Protein AF-A0A371R0Q1-F1 (afdb_monomer)

Radius of gyration: 24.26 Å; Cα contacts (8 Å, |Δi|>4): 283; chains: 1; bounding box: 57×36×65 Å

Foldseek 3Di:
DVVVVVLLVLLLVLLLCCLVVVVCNVVSVVVVVVVVVVVVVVVVVVVLVVQLVLLVVQVVFDWPDKFALVQLVVLVVVPPCVVVLVVVLVVLVCQVVVCVVVVVVLCVPQSVPQLVVQQVPVCVPPNSSVSSSVSSSVSSVVVVVCCVVRDDNDADADEFSIWTQGPQAIRGPSRGTQGFLHEFQDWDDDVVSQWIWTHHDSHIYIYHDPDRVSVCVRNVVRYDYDDD

Nearest PDB structures (foldseek):
  2o5a-assembly1_B  TM=5.270E-01  e=2.967E-01  Halalkalibacterium halodurans

Structure (mmCIF, N/CA/C/O backbone):
data_AF-A0A371R0Q1-F1
#
_entry.id   AF-A0A371R0Q1-F1
#
loop_
_atom_site.group_PDB
_atom_site.id
_atom_site.type_symbol
_atom_site.label_atom_id
_atom_site.label_alt_id
_atom_site.label_comp_id
_atom_site.label_asym_id
_atom_site.label_entity_id
_atom_site.label_seq_id
_atom_site.pdbx_PDB_ins_code
_atom_site.Cartn_x
_atom_site.Cartn_y
_atom_site.Cartn_z
_atom_site.occupancy
_atom_site.B_iso_or_equiv
_atom_site.auth_seq_id
_atom_site.auth_comp_id
_atom_site.auth_asym_id
_atom_site.auth_atom_id
_atom_site.pdbx_PDB_model_num
ATOM 1 N N . MET A 1 1 ? -2.185 -9.474 -11.833 1.00 57.25 1 MET A N 1
ATOM 2 C CA . MET A 1 1 ? -2.292 -9.107 -13.266 1.00 57.25 1 MET A CA 1
ATOM 3 C C . MET A 1 1 ? -2.182 -7.605 -13.523 1.00 57.25 1 MET A C 1
ATOM 5 O O . MET A 1 1 ? -1.231 -7.221 -14.184 1.00 57.25 1 MET A O 1
ATOM 9 N N . ARG A 1 2 ? -3.049 -6.734 -12.973 1.00 76.12 2 ARG A N 1
ATOM 10 C CA . ARG A 1 2 ? -3.012 -5.280 -13.277 1.00 76.12 2 ARG A CA 1
ATOM 11 C C . ARG A 1 2 ? -1.665 -4.594 -12.986 1.00 76.12 2 ARG A C 1
ATOM 13 O O . ARG A 1 2 ? -1.200 -3.826 -13.812 1.00 76.12 2 ARG A O 1
ATOM 20 N N . ARG A 1 3 ? -1.013 -4.908 -11.858 1.00 74.19 3 ARG A N 1
ATOM 21 C CA . ARG A 1 3 ? 0.285 -4.309 -11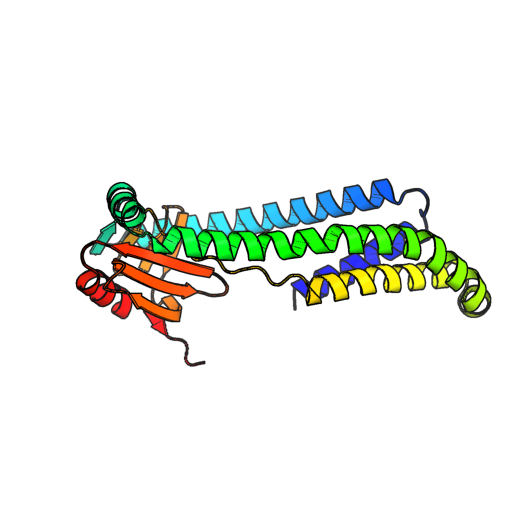.482 1.00 74.19 3 ARG A CA 1
ATOM 22 C C . ARG A 1 3 ? 1.411 -4.675 -12.455 1.00 74.19 3 ARG A C 1
ATOM 24 O O . ARG A 1 3 ? 2.106 -3.786 -12.913 1.00 74.19 3 ARG A O 1
ATOM 31 N N . VAL A 1 4 ? 1.538 -5.958 -12.801 1.00 82.19 4 VAL A N 1
ATOM 32 C CA . VAL A 1 4 ? 2.560 -6.445 -13.748 1.00 82.19 4 VAL A CA 1
ATOM 33 C C . VAL A 1 4 ? 2.356 -5.827 -15.129 1.00 82.19 4 VAL A C 1
ATOM 35 O O . VAL A 1 4 ? 3.317 -5.374 -15.733 1.00 82.19 4 VAL A O 1
ATOM 38 N N . LEU A 1 5 ? 1.105 -5.731 -15.592 1.00 87.50 5 LEU A N 1
ATOM 39 C CA . LEU A 1 5 ? 0.790 -5.097 -16.871 1.00 87.50 5 LEU A CA 1
ATOM 40 C C . LEU A 1 5 ? 1.185 -3.612 -16.887 1.00 87.50 5 LEU A C 1
ATOM 42 O O . LEU A 1 5 ? 1.823 -3.169 -17.833 1.00 87.50 5 LEU A O 1
ATOM 46 N N . ILE A 1 6 ? 0.863 -2.861 -15.827 1.00 84.00 6 ILE A N 1
ATOM 47 C CA . ILE A 1 6 ? 1.266 -1.450 -15.697 1.00 84.00 6 ILE A CA 1
ATOM 48 C C . ILE A 1 6 ? 2.793 -1.330 -15.701 1.00 84.00 6 ILE A C 1
ATOM 50 O O . ILE A 1 6 ? 3.328 -0.463 -16.386 1.00 84.00 6 ILE A O 1
ATOM 54 N N . THR A 1 7 ? 3.497 -2.210 -14.985 1.00 84.81 7 THR A N 1
ATOM 55 C CA . THR A 1 7 ? 4.964 -2.227 -14.963 1.00 84.81 7 THR A CA 1
ATOM 56 C C . THR A 1 7 ? 5.542 -2.501 -16.351 1.00 84.81 7 THR A C 1
ATOM 58 O O . THR A 1 7 ? 6.400 -1.747 -16.791 1.00 84.81 7 THR A O 1
ATOM 61 N N . LEU A 1 8 ? 5.041 -3.509 -17.071 1.00 90.38 8 LEU A N 1
ATOM 62 C CA . LEU A 1 8 ? 5.502 -3.837 -18.424 1.00 90.38 8 LEU A CA 1
ATOM 63 C C . LEU A 1 8 ? 5.238 -2.701 -19.416 1.00 90.38 8 LEU A C 1
ATOM 65 O O . LEU A 1 8 ? 6.147 -2.298 -20.134 1.00 90.38 8 LEU A O 1
ATOM 69 N N . LEU A 1 9 ? 4.027 -2.138 -19.419 1.00 90.88 9 LEU A N 1
ATOM 70 C CA . LEU A 1 9 ? 3.689 -1.002 -20.281 1.00 90.88 9 LEU A CA 1
ATOM 71 C C . LEU A 1 9 ? 4.552 0.223 -19.970 1.00 90.88 9 LEU A C 1
ATOM 73 O O . LEU A 1 9 ? 4.965 0.925 -20.887 1.00 90.88 9 LEU A O 1
ATOM 77 N N . SER A 1 10 ? 4.866 0.449 -18.693 1.00 86.25 10 SER A N 1
ATOM 78 C CA . SER A 1 10 ? 5.768 1.529 -18.288 1.00 86.25 10 SER A CA 1
ATOM 79 C C . SER A 1 10 ? 7.184 1.273 -18.798 1.00 86.25 10 SER A C 1
ATOM 81 O O . SER A 1 10 ? 7.751 2.149 -19.437 1.00 86.25 10 SER A O 1
ATOM 83 N N . ILE A 1 11 ? 7.734 0.069 -18.598 1.00 91.12 11 ILE A N 1
ATOM 84 C CA . ILE A 1 11 ? 9.064 -0.306 -19.107 1.00 91.12 11 ILE A CA 1
ATOM 85 C C . ILE A 1 11 ? 9.153 -0.035 -20.610 1.00 91.12 11 ILE A C 1
ATOM 87 O O . ILE A 1 11 ? 10.073 0.648 -21.052 1.00 91.12 11 ILE A O 1
ATOM 91 N N . LEU A 1 12 ? 8.181 -0.514 -21.388 1.00 93.69 12 LEU A N 1
ATOM 92 C CA . LEU A 1 12 ? 8.168 -0.331 -22.839 1.00 93.69 12 LEU A CA 1
ATOM 93 C C . LEU A 1 12 ? 8.014 1.145 -23.229 1.00 93.69 12 LEU A C 1
ATOM 95 O O . LEU A 1 12 ? 8.754 1.627 -24.083 1.00 93.69 12 LEU A O 1
ATOM 99 N N . GLY A 1 13 ? 7.104 1.873 -22.577 1.00 89.94 13 GLY A N 1
ATOM 100 C CA . GLY A 1 13 ? 6.862 3.290 -22.848 1.00 89.94 13 GLY A CA 1
ATOM 101 C C . GLY A 1 13 ? 8.092 4.156 -22.580 1.00 89.94 13 GLY A C 1
ATOM 102 O O . GLY A 1 13 ? 8.525 4.899 -23.457 1.00 89.94 13 GLY A O 1
ATOM 103 N N . PHE A 1 14 ? 8.709 4.020 -21.405 1.00 88.06 14 PHE A N 1
ATOM 104 C CA . PHE A 1 14 ? 9.902 4.795 -21.051 1.00 88.06 14 PHE A CA 1
ATOM 105 C C . PHE A 1 14 ? 11.125 4.399 -21.882 1.00 88.06 14 PHE A C 1
ATOM 107 O O . PHE A 1 14 ? 11.899 5.272 -22.272 1.00 88.06 14 PHE A O 1
ATOM 114 N N . SER A 1 15 ? 11.261 3.116 -22.233 1.00 91.75 15 SER A N 1
ATOM 115 C CA . SER A 1 15 ? 12.315 2.662 -23.150 1.00 91.75 15 SER A CA 1
ATOM 116 C C . SER A 1 15 ? 12.161 3.282 -24.536 1.00 91.75 15 SER A C 1
ATOM 118 O O . SER A 1 15 ? 13.147 3.735 -25.112 1.00 91.75 15 SER A O 1
ATOM 120 N N . ALA A 1 16 ? 10.934 3.358 -25.063 1.00 91.44 16 ALA A N 1
ATOM 121 C CA . ALA A 1 16 ? 10.671 3.971 -26.362 1.00 91.44 16 ALA A CA 1
ATOM 122 C C . ALA A 1 16 ? 11.032 5.461 -26.358 1.00 91.44 16 ALA A C 1
ATOM 124 O O . ALA A 1 16 ? 11.739 5.920 -27.251 1.00 91.44 16 ALA A O 1
ATOM 125 N N . VAL A 1 17 ? 10.624 6.206 -25.325 1.00 88.88 17 VAL A N 1
ATOM 126 C CA . VAL A 1 17 ? 10.929 7.641 -25.232 1.00 88.88 17 VAL A CA 1
ATOM 127 C C . VAL A 1 17 ? 12.438 7.888 -25.158 1.00 88.88 17 VAL A C 1
ATOM 129 O O . VAL A 1 17 ? 12.949 8.707 -25.917 1.00 88.88 17 VAL A O 1
ATOM 132 N N . LEU A 1 18 ? 13.170 7.151 -24.315 1.00 88.50 18 LEU A N 1
ATOM 133 C CA . LEU A 1 18 ? 14.625 7.322 -24.195 1.00 88.50 18 LEU A CA 1
ATOM 134 C C . LEU A 1 18 ? 15.403 6.851 -25.425 1.00 88.50 18 LEU A C 1
ATOM 136 O O . LEU A 1 18 ? 16.521 7.307 -25.644 1.00 88.50 18 LEU A O 1
ATOM 140 N N . THR A 1 19 ? 14.823 5.973 -26.245 1.00 91.56 19 THR A N 1
ATOM 141 C CA . THR A 1 19 ? 15.447 5.552 -27.506 1.00 91.56 19 THR A CA 1
ATOM 142 C C . THR A 1 19 ? 15.588 6.733 -28.466 1.00 91.56 19 THR A C 1
ATOM 144 O O . THR A 1 19 ? 16.673 6.967 -28.996 1.00 91.56 19 THR A O 1
ATOM 147 N N . PHE A 1 20 ? 14.515 7.513 -28.628 1.00 89.00 20 PHE A N 1
ATOM 148 C CA . PHE A 1 20 ? 14.486 8.666 -29.533 1.00 89.00 20 PHE A CA 1
ATOM 149 C C . PHE A 1 20 ? 15.002 9.960 -28.888 1.00 89.00 20 PHE A C 1
ATOM 151 O O . PHE A 1 20 ? 15.543 10.814 -29.586 1.00 89.00 20 PHE A O 1
ATOM 158 N N . PHE A 1 21 ? 14.865 10.103 -27.566 1.00 87.00 21 PHE A N 1
ATOM 159 C CA . PHE A 1 21 ? 15.236 11.312 -26.822 1.00 87.00 21 PHE A CA 1
ATOM 160 C C . PHE A 1 21 ? 16.127 10.989 -25.609 1.00 87.00 21 PHE A C 1
ATOM 162 O O . PHE A 1 21 ? 15.726 11.206 -24.464 1.00 87.00 21 PHE A O 1
ATOM 169 N N . PRO A 1 22 ? 17.357 10.486 -25.821 1.00 81.69 22 PRO A N 1
ATOM 170 C CA . PRO A 1 22 ? 18.240 10.090 -24.721 1.00 81.69 22 PRO A CA 1
ATOM 171 C C . PRO A 1 22 ? 18.699 11.279 -23.859 1.00 81.69 22 PRO A C 1
ATOM 173 O O . PRO A 1 22 ? 18.926 11.119 -22.661 1.00 81.69 22 PRO A O 1
ATOM 176 N N . ALA A 1 23 ? 18.797 12.482 -24.440 1.00 81.94 23 ALA A N 1
ATOM 177 C CA . ALA A 1 23 ? 19.170 13.706 -23.724 1.00 81.94 23 ALA A CA 1
ATOM 178 C C . ALA A 1 23 ? 18.082 14.192 -22.746 1.00 81.94 23 ALA A C 1
ATOM 180 O O . ALA A 1 23 ? 18.389 14.842 -21.750 1.00 81.94 23 ALA A O 1
ATOM 181 N N . GLU A 1 24 ? 16.821 13.816 -22.978 1.00 79.88 24 GLU A N 1
ATOM 182 C CA . GLU A 1 24 ? 15.667 14.229 -22.170 1.00 79.88 24 GLU A CA 1
ATOM 183 C C . GLU A 1 24 ? 15.432 13.322 -20.954 1.00 79.88 24 GLU A C 1
ATOM 185 O O . GLU A 1 24 ? 14.346 13.304 -20.373 1.00 79.88 24 GLU A O 1
ATOM 190 N N . PHE A 1 25 ? 16.447 12.561 -20.537 1.00 74.62 25 PHE A N 1
ATOM 191 C CA . PHE A 1 25 ? 16.348 11.602 -19.439 1.00 74.62 25 PHE A CA 1
ATOM 192 C C . PHE A 1 25 ? 15.702 12.186 -18.173 1.00 74.62 25 PHE A C 1
ATOM 194 O O . PHE A 1 25 ? 14.787 11.582 -17.610 1.00 74.62 25 PHE A O 1
ATOM 201 N N . PHE A 1 26 ? 16.128 13.379 -17.747 1.00 76.31 26 PHE A N 1
ATOM 202 C CA . PHE A 1 26 ? 15.568 14.039 -16.564 1.00 76.31 26 PHE A CA 1
ATOM 203 C C . PHE A 1 26 ? 14.096 14.425 -16.747 1.00 76.31 26 PHE A C 1
ATOM 205 O O . PHE A 1 26 ? 13.289 14.211 -15.841 1.00 76.31 26 PHE A O 1
ATOM 212 N N . THR A 1 27 ? 13.723 14.934 -17.920 1.00 80.19 27 THR A N 1
ATOM 213 C CA . THR A 1 27 ? 12.339 15.287 -18.263 1.00 80.19 27 THR A CA 1
ATOM 214 C C . THR A 1 27 ? 11.436 14.054 -18.213 1.00 80.19 27 THR A C 1
ATOM 216 O O . THR A 1 27 ? 10.371 14.063 -17.591 1.00 80.19 27 THR A O 1
ATOM 219 N N . VAL A 1 28 ? 11.897 12.950 -18.802 1.00 76.50 28 VAL A N 1
ATOM 220 C CA . VAL A 1 28 ? 11.197 11.661 -18.827 1.00 76.50 28 VAL A CA 1
ATOM 221 C C . VAL A 1 28 ? 11.042 11.082 -17.419 1.00 76.50 28 VAL A C 1
ATOM 223 O O . VAL A 1 28 ? 9.974 10.573 -17.071 1.00 76.50 28 VAL A O 1
ATOM 226 N N . LEU A 1 29 ? 12.071 11.215 -16.580 1.00 75.62 29 LEU A N 1
ATOM 227 C CA . LEU A 1 29 ? 12.034 10.807 -15.178 1.00 75.62 29 LEU A CA 1
ATOM 228 C C . LEU A 1 29 ? 10.999 11.612 -14.375 1.00 75.62 29 LEU A C 1
ATOM 230 O O . LEU A 1 29 ? 10.242 11.041 -13.591 1.00 75.62 29 LEU A O 1
ATOM 234 N N . ILE A 1 30 ? 10.916 12.928 -14.578 1.00 82.38 30 ILE A N 1
ATOM 235 C CA . ILE A 1 30 ? 9.908 13.766 -13.909 1.00 82.38 30 ILE A CA 1
ATOM 236 C C . ILE A 1 30 ? 8.498 13.367 -14.361 1.00 82.38 30 ILE A C 1
ATOM 238 O O . ILE A 1 30 ? 7.616 13.172 -13.520 1.00 82.38 30 ILE A O 1
ATOM 242 N N . LEU A 1 31 ? 8.286 13.176 -15.667 1.00 80.12 31 LEU A N 1
ATOM 243 C CA . LEU A 1 31 ? 7.004 12.717 -16.212 1.00 80.12 31 LEU A CA 1
ATOM 244 C C . LEU A 1 31 ? 6.592 11.351 -15.652 1.00 80.12 31 LEU A C 1
ATOM 246 O O . LEU A 1 31 ? 5.416 11.160 -15.340 1.00 80.12 31 LEU A O 1
ATOM 250 N N . TYR A 1 32 ? 7.546 10.433 -15.454 1.00 75.50 32 TYR A N 1
ATOM 251 C CA . TYR A 1 32 ? 7.312 9.165 -14.760 1.00 75.50 32 TYR A CA 1
ATOM 252 C C . TYR A 1 32 ? 6.701 9.403 -13.379 1.00 75.50 32 TYR A C 1
ATOM 254 O O . TYR A 1 32 ? 5.632 8.870 -13.071 1.00 75.50 32 TYR A O 1
ATOM 262 N N . PHE A 1 33 ? 7.336 10.234 -12.549 1.00 78.19 33 PHE A N 1
ATOM 263 C CA . PHE A 1 33 ? 6.830 10.506 -11.207 1.00 78.19 33 PHE A CA 1
ATOM 264 C C . PHE A 1 33 ? 5.443 11.142 -11.247 1.00 78.19 33 PHE A C 1
ATOM 266 O O . PHE A 1 33 ? 4.539 10.650 -10.573 1.00 78.19 33 PHE A O 1
ATOM 273 N N . VAL A 1 34 ? 5.240 12.171 -12.071 1.00 86.56 34 VAL A N 1
ATOM 274 C CA . VAL A 1 34 ? 3.937 12.842 -12.207 1.00 86.56 34 VAL A CA 1
ATOM 275 C C . VAL A 1 34 ? 2.846 11.850 -12.612 1.00 86.56 34 VAL A C 1
ATOM 277 O O . VAL A 1 34 ? 1.776 11.830 -12.003 1.00 86.56 34 VAL A O 1
ATOM 280 N N . PHE A 1 35 ? 3.122 10.980 -13.584 1.00 80.06 35 PHE A N 1
ATOM 281 C CA . PHE A 1 35 ? 2.176 9.971 -14.049 1.00 80.06 35 PHE A CA 1
ATOM 282 C C . PHE A 1 35 ? 1.819 8.962 -12.950 1.00 80.06 35 PHE A C 1
ATOM 284 O O . PHE A 1 35 ? 0.639 8.721 -12.681 1.00 80.06 35 PHE A O 1
ATOM 291 N N . PHE A 1 36 ? 2.819 8.402 -12.264 1.00 77.56 36 PHE A N 1
ATOM 292 C CA . PHE A 1 36 ? 2.594 7.416 -11.205 1.00 77.56 36 PHE A CA 1
ATOM 293 C C . PHE A 1 36 ? 1.916 8.013 -9.967 1.00 77.56 36 PHE A C 1
ATOM 295 O O . PHE A 1 36 ? 1.010 7.385 -9.405 1.00 77.56 36 PHE A O 1
ATOM 302 N N . PHE A 1 37 ? 2.294 9.224 -9.553 1.00 82.69 37 PHE A N 1
ATOM 303 C CA . PHE A 1 37 ? 1.620 9.934 -8.465 1.00 82.69 37 PHE A CA 1
ATOM 304 C C . PHE A 1 37 ? 0.183 10.293 -8.846 1.00 82.69 37 PHE A C 1
ATOM 306 O O . PHE A 1 37 ? -0.734 10.017 -8.070 1.00 82.69 37 PHE A O 1
ATOM 313 N N . GLY A 1 38 ? -0.036 10.815 -10.055 1.00 85.06 38 GLY A N 1
ATOM 314 C CA . GLY A 1 38 ? -1.366 11.137 -10.569 1.00 85.06 38 GLY A CA 1
ATOM 315 C C . GLY A 1 38 ? -2.289 9.918 -10.585 1.00 85.06 38 GLY A C 1
ATOM 316 O O . GLY A 1 38 ? -3.389 9.963 -10.029 1.00 85.06 38 GLY A O 1
ATOM 317 N N . LEU A 1 39 ? -1.821 8.789 -11.129 1.00 84.00 39 LEU A N 1
ATOM 318 C CA . LEU A 1 39 ? -2.564 7.527 -11.101 1.00 84.00 39 LEU A CA 1
ATOM 319 C C . LEU A 1 39 ? -2.873 7.069 -9.672 1.00 84.00 39 LEU A C 1
ATOM 321 O O . LEU A 1 39 ? -4.010 6.688 -9.383 1.00 84.00 39 LEU A O 1
ATOM 325 N N . SER A 1 40 ? -1.891 7.132 -8.772 1.00 75.94 40 SER A N 1
ATOM 326 C CA . SER A 1 40 ? -2.057 6.712 -7.377 1.00 75.94 40 SER A CA 1
ATOM 327 C C . SER A 1 40 ? -3.123 7.542 -6.657 1.00 75.94 40 SER A C 1
ATOM 329 O O . SER A 1 40 ? -3.987 6.980 -5.981 1.00 75.94 40 SER A O 1
ATOM 331 N N . ILE A 1 41 ? -3.125 8.863 -6.863 1.00 85.88 41 ILE A N 1
ATOM 332 C CA . ILE A 1 41 ? -4.125 9.780 -6.302 1.00 85.88 41 ILE A CA 1
ATOM 333 C C . ILE A 1 41 ? -5.518 9.461 -6.853 1.00 85.88 41 ILE A C 1
ATOM 335 O O . ILE A 1 41 ? -6.466 9.313 -6.082 1.00 85.88 41 ILE A O 1
ATOM 339 N N . ILE A 1 42 ? -5.657 9.295 -8.173 1.00 89.25 42 ILE A N 1
ATOM 340 C CA . ILE A 1 42 ? -6.952 8.998 -8.808 1.00 89.25 42 ILE A CA 1
ATOM 341 C C . ILE A 1 42 ? -7.521 7.668 -8.296 1.00 89.25 42 ILE A C 1
ATOM 343 O O . ILE A 1 42 ? -8.710 7.578 -7.968 1.00 89.25 42 ILE A O 1
ATOM 347 N N . MET A 1 43 ? -6.688 6.628 -8.204 1.00 83.94 43 MET A N 1
ATOM 348 C CA . MET A 1 43 ? -7.102 5.328 -7.673 1.00 83.94 43 MET A CA 1
ATOM 349 C C . MET A 1 43 ? -7.482 5.422 -6.189 1.00 83.94 43 MET A C 1
ATOM 351 O O . MET A 1 43 ? -8.512 4.871 -5.791 1.00 83.94 43 MET A O 1
ATOM 355 N N . GLY A 1 44 ? -6.711 6.172 -5.395 1.00 83.50 44 GLY A N 1
ATOM 356 C CA . GLY A 1 44 ? -6.989 6.428 -3.982 1.00 83.50 44 GLY A CA 1
ATOM 357 C C . GLY A 1 44 ? -8.323 7.143 -3.762 1.00 83.50 44 GLY A C 1
ATOM 358 O O . GLY A 1 44 ? -9.159 6.665 -2.994 1.00 83.50 44 GLY A O 1
ATOM 359 N N . LEU A 1 45 ? -8.581 8.224 -4.504 1.00 88.06 45 LEU A N 1
ATOM 360 C CA . LEU A 1 45 ? -9.830 8.992 -4.431 1.00 88.06 45 LEU A CA 1
ATOM 361 C C . LEU A 1 45 ? -11.054 8.142 -4.782 1.00 88.06 45 LEU A C 1
ATOM 363 O O . LEU A 1 45 ? -12.078 8.212 -4.100 1.00 88.06 45 LEU A O 1
ATOM 367 N N . ARG A 1 46 ? -10.960 7.308 -5.826 1.00 86.81 46 ARG A N 1
ATOM 368 C CA . ARG A 1 46 ? -12.047 6.387 -6.195 1.00 86.81 46 ARG A CA 1
ATOM 369 C C . ARG A 1 46 ? -12.329 5.375 -5.086 1.00 86.81 46 ARG A C 1
ATOM 371 O O . ARG A 1 46 ? -13.494 5.119 -4.792 1.00 86.81 46 ARG A O 1
ATOM 378 N N . SER A 1 47 ? -11.288 4.815 -4.469 1.00 84.44 47 SER A N 1
ATOM 379 C CA . SER A 1 47 ? -11.441 3.871 -3.356 1.00 84.44 47 SER A CA 1
ATOM 380 C C . SER A 1 47 ? -12.057 4.540 -2.126 1.00 84.44 47 SER A C 1
ATOM 382 O O . SER A 1 47 ? -12.966 3.980 -1.519 1.00 84.44 47 SER A O 1
ATOM 384 N N . TYR A 1 48 ? -11.612 5.755 -1.799 1.00 86.50 48 TYR A N 1
ATOM 385 C CA . TYR A 1 48 ? -12.151 6.549 -0.697 1.00 86.50 48 TYR A CA 1
ATOM 386 C C . TYR A 1 48 ? -13.645 6.832 -0.882 1.00 86.50 48 TYR A C 1
ATOM 388 O O . TYR A 1 48 ? -14.444 6.531 0.000 1.00 86.50 48 TYR A O 1
ATOM 396 N N . ARG A 1 49 ? -14.052 7.320 -2.063 1.00 88.38 49 ARG A N 1
ATOM 397 C CA . ARG A 1 49 ? -15.467 7.598 -2.365 1.00 88.38 49 ARG A CA 1
ATOM 398 C C . ARG A 1 49 ? -16.350 6.359 -2.208 1.00 88.38 49 ARG A C 1
ATOM 400 O O . ARG A 1 49 ? -17.419 6.453 -1.616 1.00 88.38 49 ARG A O 1
ATOM 407 N N . LYS A 1 50 ? -15.897 5.196 -2.690 1.00 88.81 50 LYS A N 1
ATOM 408 C CA . LYS A 1 50 ? -16.620 3.926 -2.499 1.00 88.81 50 LYS A CA 1
ATOM 409 C C . LYS A 1 50 ? -16.771 3.565 -1.018 1.00 88.81 50 LYS A C 1
ATOM 411 O O . LYS A 1 50 ? -17.848 3.137 -0.615 1.00 88.81 50 LYS A O 1
ATOM 416 N N . GLY A 1 51 ? -15.719 3.763 -0.221 1.00 88.38 51 GLY A N 1
ATOM 417 C CA . GLY A 1 51 ? -15.747 3.538 1.226 1.00 88.38 51 GLY A CA 1
ATOM 418 C C . GLY A 1 51 ? -16.763 4.424 1.948 1.00 88.38 51 GLY A C 1
ATOM 419 O O . GLY A 1 51 ? -17.502 3.924 2.793 1.00 88.38 51 GLY A O 1
ATOM 420 N N . VAL A 1 52 ? -16.851 5.703 1.566 1.00 90.25 52 VAL A N 1
ATOM 421 C CA . VAL A 1 52 ? -17.801 6.668 2.145 1.00 90.25 52 VAL A CA 1
ATOM 422 C C . VAL A 1 52 ? -19.245 6.302 1.807 1.00 90.25 52 VAL A C 1
ATOM 424 O O . VAL A 1 52 ? -20.089 6.295 2.698 1.00 90.25 52 VAL A O 1
ATOM 427 N N . VAL A 1 53 ? -19.536 5.951 0.550 1.00 91.69 53 VAL A N 1
ATOM 428 C CA . VAL A 1 53 ? -20.888 5.520 0.148 1.00 91.69 53 VAL A CA 1
ATOM 429 C C . VAL A 1 53 ? -21.308 4.273 0.930 1.00 91.69 53 VAL A C 1
ATOM 431 O O . VAL A 1 53 ? -22.392 4.244 1.507 1.00 91.69 53 VAL A O 1
ATOM 434 N N . ALA A 1 54 ? -20.422 3.279 1.047 1.00 90.94 54 ALA A N 1
ATOM 435 C CA . ALA A 1 54 ? -20.691 2.091 1.853 1.00 90.94 54 ALA A CA 1
ATOM 436 C C . ALA A 1 54 ? -20.914 2.434 3.338 1.00 90.94 54 ALA A C 1
ATOM 438 O O . ALA A 1 54 ? -21.808 1.876 3.969 1.00 90.94 54 ALA A O 1
ATOM 439 N N . ALA A 1 55 ? -20.138 3.370 3.895 1.00 91.38 55 ALA A N 1
ATOM 440 C CA . ALA A 1 55 ? -20.305 3.817 5.276 1.00 91.38 55 ALA A CA 1
ATOM 441 C C . ALA A 1 55 ? -21.676 4.469 5.503 1.00 91.38 55 ALA A C 1
ATOM 443 O O . ALA A 1 55 ? -22.325 4.193 6.512 1.00 91.38 55 ALA A O 1
ATOM 444 N N . GLN A 1 56 ? -22.135 5.298 4.562 1.00 91.69 56 GLN A N 1
ATOM 445 C CA . GLN A 1 56 ? -23.452 5.934 4.621 1.00 91.69 56 GLN A CA 1
ATOM 446 C C . GLN A 1 56 ? -24.588 4.913 4.546 1.00 91.69 56 GLN A C 1
ATOM 448 O O . GLN A 1 56 ? -25.553 5.030 5.294 1.00 91.69 56 GLN A O 1
ATOM 453 N N . GLU A 1 57 ? -24.474 3.906 3.678 1.00 91.12 57 GLU A N 1
ATOM 454 C CA . GLU A 1 57 ? -25.473 2.839 3.567 1.00 91.12 57 GLU A CA 1
ATOM 455 C C . GLU A 1 57 ? -25.583 2.019 4.857 1.00 91.12 57 GLU A C 1
ATOM 457 O O . GLU A 1 57 ? -26.690 1.790 5.339 1.00 91.12 57 GLU A O 1
ATOM 462 N N . ILE A 1 58 ? -24.449 1.632 5.450 1.00 92.00 58 ILE A N 1
ATOM 463 C CA . ILE A 1 58 ? -24.410 0.868 6.709 1.00 92.00 58 ILE A CA 1
ATOM 464 C C . ILE A 1 58 ? -24.954 1.706 7.874 1.00 92.00 58 ILE A C 1
ATOM 466 O O . ILE A 1 58 ? -25.696 1.192 8.709 1.00 92.00 58 ILE A O 1
ATOM 470 N N . SER A 1 59 ? -24.647 3.007 7.900 1.00 90.12 59 SER A N 1
ATOM 471 C CA . SER A 1 59 ? -25.065 3.914 8.980 1.00 90.12 59 SER A CA 1
ATOM 472 C C . SER A 1 59 ? -26.577 4.160 9.049 1.00 90.12 59 SER A C 1
ATOM 474 O O . SER A 1 59 ? -27.040 4.784 9.997 1.00 90.12 59 SER A O 1
ATOM 476 N N . ARG A 1 60 ? -27.361 3.690 8.066 1.00 90.12 60 ARG A N 1
ATOM 477 C CA . ARG A 1 60 ? -28.834 3.723 8.124 1.00 90.12 60 ARG A CA 1
ATOM 478 C C . ARG A 1 60 ? -29.418 2.666 9.069 1.00 90.12 60 ARG A C 1
ATOM 480 O O . ARG A 1 60 ? -30.588 2.766 9.423 1.00 90.12 60 ARG A O 1
ATOM 487 N N . GLY A 1 61 ? -28.639 1.646 9.432 1.00 86.94 61 GLY A N 1
ATOM 488 C CA . GLY A 1 61 ? -29.052 0.608 10.376 1.00 86.94 61 GLY A CA 1
ATOM 489 C C . GLY A 1 61 ? -29.010 1.070 11.836 1.00 86.94 61 GLY A C 1
ATOM 490 O O . GLY A 1 61 ? -28.565 2.173 12.150 1.00 86.94 61 GLY A O 1
ATOM 491 N N . ARG A 1 62 ? -29.437 0.196 12.755 1.00 87.69 62 ARG A N 1
ATOM 492 C CA . ARG A 1 62 ? -29.304 0.440 14.199 1.00 87.69 62 ARG A CA 1
ATOM 493 C C . ARG A 1 62 ? -27.859 0.186 14.659 1.00 87.69 62 ARG A C 1
ATOM 495 O O . ARG A 1 62 ? -27.300 -0.853 14.291 1.00 87.69 62 ARG A O 1
ATOM 502 N N . PRO A 1 63 ? -27.241 1.103 15.428 1.00 89.62 63 PRO A N 1
ATOM 503 C CA . PRO A 1 63 ? -25.910 0.883 15.981 1.00 89.62 63 PRO A CA 1
ATOM 504 C C . PRO A 1 63 ? -25.973 -0.133 17.129 1.00 89.62 63 PRO A C 1
ATOM 506 O O . PRO A 1 63 ? -26.827 -0.037 18.006 1.00 89.62 63 PRO A O 1
ATOM 509 N N . LEU A 1 64 ? -25.057 -1.100 17.107 1.00 91.69 64 LEU A N 1
ATOM 510 C CA . LEU A 1 64 ? -24.852 -2.113 18.142 1.00 91.69 64 LEU A CA 1
ATOM 511 C C . LEU A 1 64 ? -23.810 -1.652 19.167 1.00 91.69 64 LEU A C 1
ATOM 513 O O . LEU A 1 64 ? -24.036 -1.770 20.364 1.00 91.69 64 LEU A O 1
ATOM 517 N N . ILE A 1 65 ? -22.684 -1.109 18.692 1.00 93.25 65 ILE A N 1
ATOM 518 C CA . ILE A 1 65 ? -21.602 -0.550 19.515 1.00 93.25 65 ILE A CA 1
ATOM 519 C C . ILE A 1 65 ? -21.055 0.708 18.843 1.00 93.25 65 ILE A C 1
ATOM 521 O O . ILE A 1 65 ? -20.891 0.755 17.621 1.00 93.25 65 ILE A O 1
ATOM 525 N N . GLU A 1 66 ? -20.708 1.701 19.656 1.00 93.31 66 GLU A N 1
ATOM 526 C CA . GLU A 1 66 ? -19.955 2.883 19.249 1.00 93.31 66 GLU A CA 1
ATOM 527 C C . GLU A 1 66 ? -18.688 2.994 20.104 1.00 93.31 66 GLU A C 1
ATOM 529 O O . GLU A 1 66 ? -18.746 2.936 21.331 1.00 93.31 66 GLU A O 1
ATOM 534 N N . ILE A 1 67 ? -17.538 3.102 19.438 1.00 93.19 67 ILE A N 1
ATOM 535 C CA . ILE A 1 67 ? -16.225 3.280 20.055 1.00 93.19 67 ILE A CA 1
ATOM 536 C C . ILE A 1 67 ? -15.665 4.615 19.583 1.00 93.19 67 ILE A C 1
ATOM 538 O O . ILE A 1 67 ? -15.398 4.807 18.391 1.00 93.19 67 ILE A O 1
ATOM 542 N N . ASP A 1 68 ? -15.455 5.506 20.545 1.00 92.81 68 ASP A N 1
ATOM 543 C CA . ASP A 1 68 ? -14.906 6.834 20.317 1.00 92.81 68 ASP A CA 1
ATOM 544 C C . ASP A 1 68 ? -13.382 6.862 20.423 1.00 92.81 68 ASP A C 1
ATOM 546 O O . ASP A 1 68 ? -12.761 6.185 21.249 1.00 92.81 68 ASP A O 1
ATOM 550 N N . GLU A 1 69 ? -12.780 7.791 19.685 1.00 91.88 69 GLU A N 1
ATOM 551 C CA . GLU A 1 69 ? -11.336 8.030 19.702 1.00 91.88 69 GLU A CA 1
ATOM 552 C C . GLU A 1 69 ? -10.780 8.307 21.105 1.00 91.88 69 GLU A C 1
ATOM 554 O O . GLU A 1 69 ? -9.669 7.886 21.429 1.00 91.88 69 GLU A O 1
ATOM 559 N N . LYS A 1 70 ? -11.550 8.974 21.974 1.00 92.38 70 LYS A N 1
ATOM 560 C CA . LYS A 1 70 ? -11.124 9.260 23.353 1.00 92.38 70 LYS A CA 1
ATOM 561 C C . LYS A 1 70 ? -10.939 7.989 24.179 1.00 92.38 70 LYS A C 1
ATOM 563 O O . LYS A 1 70 ? -10.041 7.941 25.017 1.00 92.38 70 LYS A O 1
ATOM 568 N N . GLU A 1 71 ? -11.793 6.987 23.982 1.00 91.56 71 GLU A N 1
ATOM 569 C CA . GLU A 1 71 ? -11.688 5.710 24.688 1.00 91.56 71 GLU A CA 1
ATOM 570 C C . GLU A 1 71 ? -10.493 4.911 24.170 1.00 91.56 71 GLU A C 1
ATOM 572 O O . GLU A 1 71 ? -9.678 4.439 24.965 1.00 91.56 71 GLU A O 1
ATOM 577 N N . VAL A 1 72 ? -10.338 4.854 22.845 1.00 92.69 72 VAL A N 1
ATOM 578 C CA . VAL A 1 72 ? -9.202 4.196 22.192 1.00 92.69 72 VAL A CA 1
ATOM 579 C C . VAL A 1 72 ? -7.884 4.805 22.663 1.00 92.69 72 VAL A C 1
ATOM 581 O O . VAL A 1 72 ? -7.015 4.075 23.129 1.00 92.69 72 VAL A O 1
ATOM 584 N N . ASN A 1 73 ? -7.741 6.133 22.637 1.00 92.25 73 ASN A N 1
ATOM 585 C CA . ASN A 1 73 ? -6.496 6.805 23.020 1.00 92.25 73 ASN A CA 1
ATOM 586 C C . ASN A 1 73 ? -6.075 6.502 24.469 1.00 92.25 73 ASN A C 1
ATOM 588 O O . ASN A 1 73 ? -4.899 6.248 24.715 1.00 92.25 73 ASN A O 1
ATOM 592 N N . LYS A 1 74 ? -7.025 6.411 25.410 1.00 93.00 74 LYS A N 1
ATOM 593 C CA . LYS A 1 74 ? -6.734 6.014 26.802 1.00 93.00 74 LYS A CA 1
ATOM 594 C C . LYS A 1 74 ? -6.191 4.588 26.923 1.00 93.00 74 LYS A C 1
ATOM 596 O O . LYS A 1 74 ? -5.453 4.294 27.863 1.00 93.00 74 LYS A O 1
ATOM 601 N N . LEU A 1 75 ? -6.602 3.685 26.033 1.00 91.56 75 LEU A N 1
ATOM 602 C CA . LEU A 1 75 ? -6.088 2.314 25.985 1.00 91.56 75 LEU A CA 1
ATOM 603 C C . LEU A 1 75 ? -4.713 2.269 25.310 1.00 91.56 75 LEU A C 1
ATOM 605 O O . LEU A 1 75 ? -3.819 1.596 25.815 1.00 91.56 75 LEU A O 1
ATOM 609 N N . LEU A 1 76 ? -4.516 3.048 24.243 1.00 91.62 76 LEU A N 1
ATOM 610 C CA . LEU A 1 76 ? -3.226 3.168 23.555 1.00 91.62 76 LEU A CA 1
ATOM 611 C C . LEU A 1 76 ? -2.120 3.697 24.470 1.00 91.62 76 LEU A C 1
ATOM 613 O O . LEU A 1 76 ? -1.016 3.167 24.452 1.00 91.62 76 LEU A O 1
ATOM 617 N N . GLU A 1 77 ? -2.412 4.704 25.296 1.00 89.50 77 GLU A N 1
ATOM 618 C CA . GLU A 1 77 ? -1.450 5.265 26.258 1.00 89.50 77 GLU A CA 1
ATOM 619 C C . GLU A 1 77 ? -0.945 4.227 27.272 1.00 89.50 77 GLU A C 1
ATOM 621 O O . GLU A 1 77 ? 0.170 4.335 27.782 1.00 89.50 77 GLU A O 1
ATOM 626 N N . LYS A 1 78 ? -1.753 3.200 27.557 1.00 90.19 78 LYS A N 1
ATOM 627 C CA . LYS A 1 78 ? -1.399 2.107 28.472 1.00 90.19 78 LYS A CA 1
ATOM 628 C C . LYS A 1 78 ? -0.646 0.972 27.773 1.00 90.19 78 LYS A C 1
ATOM 630 O O . LYS A 1 78 ? -0.006 0.169 28.453 1.00 90.19 78 LYS A O 1
ATOM 635 N N . ASP A 1 79 ? -0.688 0.906 26.444 1.00 89.56 79 ASP A N 1
ATOM 636 C CA . ASP A 1 79 ? -0.046 -0.137 25.649 1.00 89.56 79 ASP A CA 1
ATOM 637 C C . ASP A 1 79 ? 1.440 0.184 25.407 1.00 89.56 79 ASP A C 1
ATOM 639 O O . ASP A 1 79 ? 1.842 0.773 24.402 1.00 89.56 79 ASP A O 1
ATOM 643 N N . LYS A 1 80 ? 2.288 -0.232 26.352 1.00 86.00 80 LYS A N 1
ATOM 644 C CA . LYS A 1 80 ? 3.747 -0.041 26.269 1.00 86.00 80 LYS A CA 1
ATOM 645 C C . LYS A 1 80 ? 4.392 -0.825 25.118 1.00 86.00 80 LYS A C 1
ATOM 647 O O . LYS A 1 80 ? 5.447 -0.425 24.623 1.00 86.00 80 LYS A O 1
ATOM 652 N N . GLU A 1 81 ? 3.783 -1.927 24.680 1.00 88.25 81 GLU A N 1
ATOM 653 C CA . GLU A 1 81 ? 4.312 -2.753 23.588 1.00 88.25 81 GLU A CA 1
ATOM 654 C C . GLU A 1 81 ? 4.070 -2.132 22.214 1.00 88.25 81 GLU A C 1
ATOM 656 O O . GLU A 1 81 ? 4.874 -2.332 21.298 1.00 88.25 81 GLU A O 1
ATOM 661 N N . LEU A 1 82 ? 3.023 -1.317 22.080 1.00 86.56 82 LEU A N 1
ATOM 662 C CA . LEU A 1 82 ? 2.697 -0.625 20.839 1.00 86.56 82 LEU A CA 1
ATOM 663 C C . LEU A 1 82 ? 3.868 0.217 20.314 1.00 86.56 82 LEU A C 1
ATOM 665 O O . LEU A 1 82 ? 4.146 0.228 19.116 1.00 86.56 82 LEU A O 1
ATOM 669 N N . ILE A 1 83 ? 4.608 0.879 21.207 1.00 84.94 83 ILE A N 1
ATOM 670 C CA . ILE A 1 83 ? 5.795 1.665 20.838 1.00 84.94 83 ILE A CA 1
ATOM 671 C C . ILE A 1 83 ? 6.878 0.761 20.234 1.00 84.94 83 ILE A C 1
ATOM 673 O O . ILE A 1 83 ? 7.528 1.130 19.253 1.00 84.94 83 ILE A O 1
ATOM 677 N N . ASN A 1 84 ? 7.079 -0.433 20.794 1.00 87.94 84 ASN A N 1
ATOM 678 C CA . ASN A 1 84 ? 8.070 -1.384 20.295 1.00 87.94 84 ASN A CA 1
ATOM 679 C C . ASN A 1 84 ? 7.662 -1.963 18.936 1.00 87.94 84 ASN A C 1
ATOM 681 O O . ASN A 1 84 ? 8.513 -2.114 18.057 1.00 87.94 84 ASN A O 1
ATOM 685 N N . GLU A 1 85 ? 6.371 -2.223 18.729 1.00 87.31 85 GLU A N 1
ATOM 686 C CA . GLU A 1 85 ? 5.834 -2.587 17.417 1.00 87.31 85 GLU A CA 1
ATOM 687 C C . GLU A 1 85 ? 6.063 -1.474 16.395 1.00 87.31 85 GLU A C 1
ATOM 689 O O . GLU A 1 85 ? 6.630 -1.732 15.333 1.00 87.31 85 GLU A O 1
ATOM 694 N N . TYR A 1 86 ? 5.728 -0.224 16.731 1.00 84.50 86 TYR A N 1
ATOM 695 C CA . TYR A 1 86 ? 5.968 0.915 15.848 1.00 84.50 86 TYR A CA 1
ATOM 696 C C . TYR A 1 86 ? 7.440 1.092 15.495 1.00 84.50 86 TYR A C 1
ATOM 698 O O . TYR A 1 86 ? 7.748 1.361 14.339 1.00 84.50 86 TYR A O 1
ATOM 706 N N . LYS A 1 87 ? 8.366 0.882 16.438 1.00 86.06 87 LYS A N 1
ATOM 707 C CA . LYS A 1 87 ? 9.809 0.911 16.150 1.00 86.06 87 LYS A CA 1
ATOM 708 C C . LYS A 1 87 ? 10.220 -0.178 15.158 1.00 86.06 87 LYS A C 1
ATOM 710 O O . LYS A 1 87 ? 11.004 0.094 14.247 1.00 86.06 87 LYS A O 1
ATOM 715 N N . ARG A 1 88 ? 9.689 -1.398 15.301 1.00 85.69 88 ARG A N 1
ATOM 716 C CA . ARG A 1 88 ? 9.935 -2.497 14.349 1.00 85.69 88 ARG A CA 1
ATOM 717 C C . ARG A 1 88 ? 9.379 -2.161 12.966 1.00 85.69 88 ARG A C 1
ATOM 719 O O . ARG A 1 88 ? 10.093 -2.330 11.980 1.00 85.69 88 ARG A O 1
ATOM 726 N N . PHE A 1 89 ? 8.159 -1.625 12.899 1.00 83.38 89 PHE A N 1
ATOM 727 C CA . PHE A 1 89 ? 7.557 -1.175 11.644 1.00 83.38 89 PHE A CA 1
ATOM 728 C C . PHE A 1 89 ? 8.341 -0.034 11.010 1.00 83.38 89 PHE A C 1
ATOM 730 O O . PHE A 1 89 ? 8.641 -0.110 9.827 1.00 83.38 89 PHE A O 1
ATOM 737 N N . ALA A 1 90 ? 8.736 0.981 11.779 1.00 82.94 90 ALA A N 1
ATOM 738 C CA . ALA A 1 90 ? 9.545 2.087 11.286 1.00 82.94 90 ALA A CA 1
ATOM 739 C C . ALA A 1 90 ? 10.851 1.568 10.674 1.00 82.94 90 ALA A C 1
ATOM 741 O O . ALA A 1 90 ? 11.150 1.882 9.525 1.00 82.94 90 ALA A O 1
ATOM 742 N N . ARG A 1 91 ? 11.580 0.689 11.378 1.00 83.12 91 ARG A N 1
ATOM 743 C CA . ARG A 1 91 ? 12.809 0.071 10.854 1.00 83.12 91 ARG A CA 1
ATOM 744 C C . ARG A 1 91 ? 12.558 -0.698 9.549 1.00 83.12 91 ARG A C 1
ATOM 746 O O . ARG A 1 91 ? 13.337 -0.551 8.612 1.00 83.12 91 ARG A O 1
ATOM 753 N N . ALA A 1 92 ? 11.471 -1.465 9.464 1.00 81.69 92 ALA A N 1
ATOM 754 C CA . ALA A 1 92 ? 11.093 -2.172 8.238 1.00 81.69 92 ALA A CA 1
ATOM 755 C C . ALA A 1 92 ? 10.706 -1.212 7.094 1.00 81.69 92 ALA A C 1
ATOM 757 O O . ALA A 1 92 ? 11.059 -1.457 5.945 1.00 81.69 92 ALA A O 1
ATOM 758 N N . SER A 1 93 ? 10.042 -0.094 7.398 1.00 79.94 93 SER A N 1
ATOM 759 C CA . SER A 1 93 ? 9.671 0.945 6.427 1.00 79.94 93 SER A CA 1
ATOM 760 C C . SER A 1 93 ? 10.869 1.742 5.905 1.00 79.94 93 SER A C 1
ATOM 762 O O . SER A 1 93 ? 10.818 2.238 4.784 1.00 79.94 93 SER A O 1
ATOM 764 N N . PHE A 1 94 ? 11.956 1.846 6.677 1.00 79.50 94 PHE A N 1
ATOM 765 C CA . PHE A 1 94 ? 13.209 2.466 6.226 1.00 79.50 94 PHE A CA 1
ATOM 766 C C . PHE A 1 94 ? 14.081 1.528 5.383 1.00 79.50 94 PHE A C 1
ATOM 768 O O . PHE A 1 94 ? 14.954 1.997 4.656 1.00 79.50 94 PHE A O 1
ATOM 775 N N . MET A 1 95 ? 13.843 0.216 5.427 1.00 76.31 95 MET A N 1
ATOM 776 C CA . MET A 1 95 ? 14.628 -0.773 4.680 1.00 76.31 95 MET A CA 1
ATOM 777 C C . MET A 1 95 ? 14.601 -0.537 3.156 1.00 76.31 95 MET A C 1
ATOM 779 O O . MET A 1 95 ? 15.667 -0.552 2.544 1.00 76.31 95 MET A O 1
ATOM 783 N N . PRO A 1 96 ? 13.448 -0.213 2.530 1.00 75.88 96 PRO A N 1
ATOM 784 C CA . PRO A 1 96 ? 13.409 0.209 1.132 1.00 75.88 96 PRO A CA 1
ATOM 785 C C . PRO A 1 96 ? 14.209 1.485 0.843 1.00 75.88 96 PRO A C 1
ATOM 787 O O . PRO A 1 96 ? 14.762 1.612 -0.244 1.00 75.88 96 PRO A O 1
ATOM 790 N N . LEU A 1 97 ? 14.336 2.419 1.792 1.00 78.75 97 LEU A N 1
ATOM 791 C CA . LEU A 1 97 ? 15.125 3.640 1.589 1.00 78.75 97 LEU A CA 1
ATOM 792 C C . LEU A 1 97 ? 16.619 3.322 1.413 1.00 78.75 97 LEU A C 1
ATOM 794 O O . LEU A 1 97 ? 17.295 3.972 0.622 1.00 78.75 97 LEU A O 1
ATOM 798 N N . LEU A 1 98 ? 17.112 2.267 2.072 1.00 79.31 98 LEU A N 1
ATOM 799 C CA . LEU A 1 98 ? 18.483 1.773 1.898 1.00 79.31 98 LEU A CA 1
ATOM 800 C C . LEU A 1 98 ? 18.740 1.194 0.502 1.00 79.31 98 LEU A C 1
ATOM 802 O O . LEU A 1 98 ? 19.893 1.013 0.122 1.00 79.31 98 LEU A O 1
ATOM 806 N N . THR A 1 99 ? 17.692 0.922 -0.279 1.00 80.38 99 THR A N 1
ATOM 807 C CA . THR A 1 99 ? 17.862 0.514 -1.676 1.00 80.38 99 THR A CA 1
ATOM 808 C C . THR A 1 99 ? 18.134 1.706 -2.589 1.00 80.38 99 THR A C 1
ATOM 810 O O . THR A 1 99 ? 18.780 1.522 -3.614 1.00 80.38 99 THR A O 1
ATOM 813 N N . LEU A 1 100 ? 17.746 2.936 -2.220 1.00 83.25 100 LEU A N 1
ATOM 814 C CA . LEU A 1 100 ? 17.935 4.117 -3.074 1.00 83.25 100 LEU A CA 1
ATOM 815 C C . LEU A 1 100 ? 19.396 4.344 -3.501 1.00 83.25 100 LEU A C 1
ATOM 817 O O . LEU A 1 100 ? 19.606 4.557 -4.692 1.00 83.25 100 LEU A O 1
ATOM 821 N N . PRO A 1 101 ? 20.416 4.238 -2.623 1.00 87.38 101 PRO A N 1
ATOM 822 C CA . PRO A 1 101 ? 21.814 4.319 -3.049 1.00 87.38 101 PRO A CA 1
ATOM 823 C C . PRO A 1 101 ? 22.193 3.268 -4.098 1.00 87.38 101 PRO A C 1
ATOM 825 O O . PRO A 1 101 ? 22.922 3.580 -5.034 1.00 87.38 101 PRO A O 1
ATOM 828 N N . ILE A 1 102 ? 21.661 2.044 -3.986 1.00 85.88 102 ILE A N 1
ATOM 829 C CA . ILE A 1 102 ? 21.873 0.975 -4.974 1.00 85.88 102 ILE A CA 1
ATOM 830 C C . ILE A 1 102 ? 21.225 1.362 -6.306 1.00 85.88 102 ILE A C 1
ATOM 832 O O . ILE A 1 102 ? 21.856 1.229 -7.349 1.00 85.88 102 ILE A O 1
ATOM 836 N N . PHE A 1 103 ? 19.996 1.890 -6.278 1.00 86.06 103 PHE A N 1
ATOM 837 C CA . PHE A 1 103 ? 19.320 2.381 -7.481 1.00 86.06 103 PHE A CA 1
ATOM 838 C C . PHE A 1 103 ? 20.101 3.519 -8.150 1.00 86.06 103 PHE A C 1
ATOM 840 O O . PHE A 1 103 ? 20.258 3.501 -9.366 1.00 86.06 103 PHE A O 1
ATOM 847 N N . ILE A 1 104 ? 20.621 4.471 -7.370 1.00 87.25 104 ILE A N 1
ATOM 848 C CA . ILE A 1 104 ? 21.422 5.592 -7.878 1.00 87.25 104 ILE A CA 1
ATOM 849 C C . ILE A 1 104 ? 22.726 5.079 -8.495 1.00 87.25 104 ILE A C 1
ATOM 851 O O . ILE A 1 104 ? 23.029 5.431 -9.628 1.00 87.25 104 ILE A O 1
ATOM 855 N N . LEU A 1 105 ? 23.468 4.210 -7.801 1.00 90.12 105 LEU A N 1
ATOM 856 C CA . LEU A 1 105 ? 24.711 3.629 -8.322 1.00 90.12 105 LEU A CA 1
ATOM 857 C C . LEU A 1 105 ? 24.478 2.842 -9.615 1.00 90.12 105 LEU A C 1
ATOM 859 O O . LEU A 1 105 ? 25.190 3.045 -10.597 1.00 90.12 105 LEU A O 1
ATOM 863 N N . LEU A 1 106 ? 23.457 1.980 -9.635 1.00 90.00 106 LEU A N 1
ATOM 864 C CA . LEU A 1 106 ? 23.083 1.234 -10.833 1.00 90.00 106 LEU A CA 1
ATOM 865 C C . LEU A 1 106 ? 22.649 2.166 -11.959 1.00 90.00 106 LEU A C 1
ATOM 867 O O . LEU A 1 106 ? 23.005 1.911 -13.100 1.00 90.00 106 LEU A O 1
ATOM 871 N N . ALA A 1 107 ? 21.919 3.245 -11.672 1.00 87.19 107 ALA A N 1
ATOM 872 C CA . ALA A 1 107 ? 21.497 4.184 -12.703 1.00 87.19 107 ALA A CA 1
ATOM 873 C C . ALA A 1 107 ? 22.698 4.925 -13.306 1.00 87.19 107 ALA A C 1
ATOM 875 O O . ALA A 1 107 ? 22.842 4.962 -14.527 1.00 87.19 107 ALA A O 1
ATOM 876 N N . THR A 1 108 ? 23.596 5.430 -12.458 1.00 87.12 108 THR A N 1
ATOM 877 C CA . THR A 1 108 ? 24.831 6.110 -12.869 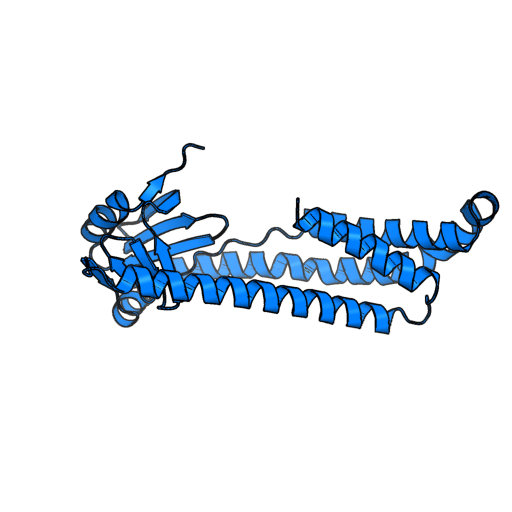1.00 87.12 108 THR A CA 1
ATOM 878 C C . THR A 1 108 ? 25.732 5.211 -13.711 1.00 87.12 108 THR A C 1
ATOM 880 O O . THR A 1 108 ? 26.435 5.709 -14.581 1.00 87.12 108 THR A O 1
ATOM 883 N N . PHE A 1 109 ? 25.708 3.894 -13.490 1.00 91.88 109 PHE A N 1
ATOM 884 C CA . PHE A 1 109 ? 26.499 2.957 -14.281 1.00 91.88 109 PHE A CA 1
ATOM 885 C C . PHE A 1 109 ? 25.764 2.464 -15.533 1.00 91.88 109 PHE A C 1
ATOM 887 O O . PHE A 1 109 ? 26.296 2.563 -16.633 1.00 91.88 109 PHE A O 1
ATOM 894 N N . LEU A 1 110 ? 24.541 1.946 -15.403 1.00 91.12 110 LEU A N 1
ATOM 895 C CA . LEU A 1 110 ? 23.830 1.243 -16.476 1.00 91.12 110 LEU A CA 1
ATOM 896 C C . LEU A 1 110 ? 23.342 2.170 -17.593 1.00 91.12 110 LEU A C 1
ATOM 898 O O . LEU A 1 110 ? 23.452 1.799 -18.758 1.00 91.12 110 LEU A O 1
ATOM 902 N N . PHE A 1 111 ? 22.822 3.360 -17.273 1.00 87.25 111 PHE A N 1
ATOM 903 C CA . PHE A 1 111 ? 22.295 4.274 -18.296 1.00 87.25 111 PHE A CA 1
ATOM 904 C C . PHE A 1 111 ? 23.356 4.791 -19.282 1.00 87.25 111 PHE A C 1
ATOM 906 O O . PHE A 1 111 ? 23.052 4.820 -20.473 1.00 87.25 111 PHE A O 1
ATOM 913 N N . PRO A 1 112 ? 24.576 5.175 -18.859 1.00 88.88 112 PRO A N 1
ATOM 914 C CA . PRO A 1 112 ? 25.607 5.597 -19.805 1.00 88.88 112 PRO A CA 1
ATOM 915 C C . PRO A 1 112 ? 26.378 4.439 -20.455 1.00 88.88 112 PRO A C 1
ATOM 917 O O . PRO A 1 112 ? 27.020 4.665 -21.474 1.00 88.88 112 PRO A O 1
ATOM 920 N N . THR A 1 113 ? 26.351 3.219 -19.902 1.00 91.94 113 THR A N 1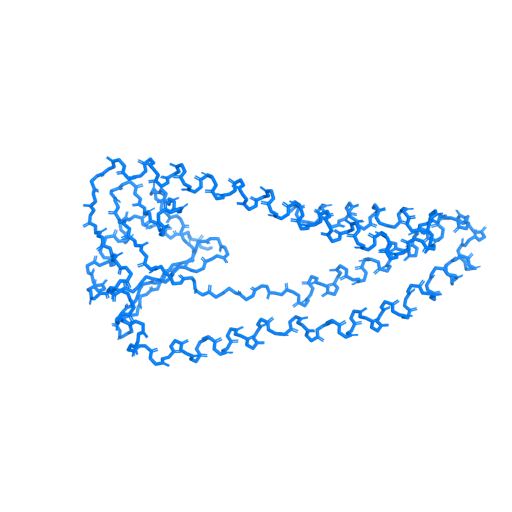
ATOM 921 C CA . THR A 1 113 ? 27.178 2.102 -20.410 1.00 91.94 113 THR A CA 1
ATOM 922 C C . THR A 1 113 ? 26.409 1.106 -21.269 1.00 91.94 113 THR A C 1
ATOM 924 O O . THR A 1 113 ? 26.896 0.707 -22.326 1.00 91.94 113 THR A O 1
ATOM 927 N N . LEU A 1 114 ? 25.208 0.700 -20.848 1.00 92.19 114 LEU A N 1
ATOM 928 C CA . LEU A 1 114 ? 24.490 -0.404 -21.480 1.00 92.19 114 LEU A CA 1
ATOM 929 C C . LEU A 1 114 ? 23.960 -0.052 -22.882 1.00 92.19 114 LEU A C 1
ATOM 931 O O . LEU A 1 114 ? 24.115 -0.887 -23.776 1.00 92.19 114 LEU A O 1
ATOM 935 N N . PRO A 1 115 ? 23.399 1.150 -23.133 1.00 91.75 115 PRO A N 1
ATOM 936 C CA . PRO A 1 115 ? 22.947 1.518 -24.473 1.00 91.75 115 PRO A CA 1
ATOM 937 C C . PRO A 1 115 ? 24.076 1.628 -25.503 1.00 91.75 115 PRO A C 1
ATOM 939 O O . PRO A 1 115 ? 23.963 0.974 -26.538 1.00 91.75 115 PRO A O 1
ATOM 942 N N . PRO A 1 116 ? 25.205 2.324 -25.248 1.00 92.19 116 PRO A N 1
ATOM 943 C CA . PRO A 1 116 ? 26.322 2.340 -26.198 1.00 92.19 116 PRO A CA 1
ATOM 944 C C . PRO A 1 116 ? 26.923 0.948 -26.452 1.00 92.19 116 PRO A C 1
ATOM 946 O O . PRO A 1 116 ? 27.289 0.618 -27.584 1.00 92.19 116 PRO A O 1
ATOM 949 N N . LEU A 1 117 ? 26.984 0.098 -25.420 1.00 93.94 117 LEU A N 1
ATOM 950 C CA . LEU A 1 117 ? 27.445 -1.285 -25.556 1.00 93.94 117 LEU A CA 1
ATOM 951 C C . LEU A 1 117 ? 26.506 -2.102 -26.459 1.00 93.94 117 LEU A C 1
ATOM 953 O O . LEU A 1 117 ? 26.959 -2.812 -27.354 1.00 93.94 117 LEU A O 1
ATOM 957 N N . ALA A 1 118 ? 25.193 -1.977 -26.267 1.00 93.06 118 ALA A N 1
ATOM 958 C CA . ALA A 1 118 ? 24.210 -2.647 -27.112 1.00 93.06 118 ALA A CA 1
ATOM 959 C C . ALA A 1 118 ? 24.228 -2.105 -28.549 1.00 93.06 118 ALA A C 1
ATOM 961 O O . ALA A 1 118 ? 24.170 -2.886 -29.495 1.00 93.06 118 ALA A O 1
ATOM 962 N N . GLU A 1 119 ? 24.354 -0.790 -28.736 1.00 92.75 119 GLU A N 1
ATOM 963 C CA . GLU A 1 119 ? 24.463 -0.165 -30.059 1.00 92.75 119 GLU A CA 1
ATOM 964 C C . GLU A 1 119 ? 25.678 -0.669 -30.843 1.00 92.75 119 GLU A C 1
ATOM 966 O O . GLU A 1 119 ? 25.570 -0.917 -32.040 1.00 92.75 119 GLU A O 1
ATOM 971 N N . SER A 1 120 ? 26.820 -0.850 -30.180 1.00 93.06 120 SER A N 1
ATOM 972 C CA . SER A 1 120 ? 28.042 -1.346 -30.822 1.00 93.06 120 SER A CA 1
ATOM 973 C C . SER A 1 120 ? 28.023 -2.857 -31.074 1.00 93.06 120 SER A C 1
ATOM 975 O O . SER A 1 120 ? 28.477 -3.296 -32.128 1.00 93.06 120 SER A O 1
ATOM 977 N N . GLY A 1 121 ? 27.479 -3.656 -30.150 1.00 93.06 121 GLY A N 1
ATOM 978 C CA . GLY A 1 121 ? 27.430 -5.116 -30.288 1.00 93.06 121 GLY A CA 1
ATOM 979 C C . GLY A 1 121 ? 26.255 -5.633 -31.125 1.00 93.06 121 GLY A C 1
ATOM 980 O O . GLY A 1 121 ? 26.439 -6.452 -32.021 1.00 93.06 121 GLY A O 1
ATOM 981 N N . LEU A 1 122 ? 25.037 -5.168 -30.836 1.00 91.38 122 LEU A N 1
ATOM 982 C CA . LEU A 1 122 ? 23.794 -5.638 -31.466 1.00 91.38 122 LEU A CA 1
ATOM 983 C C . LEU A 1 122 ? 23.332 -4.740 -32.617 1.00 91.38 122 LEU A C 1
ATOM 985 O O . LEU A 1 122 ? 22.617 -5.207 -33.505 1.00 91.38 122 LEU A O 1
ATOM 989 N N . GLY A 1 123 ? 23.739 -3.469 -32.631 1.00 92.25 123 GLY A N 1
ATOM 990 C CA . GLY A 1 123 ? 23.349 -2.510 -33.668 1.00 92.25 123 GLY A CA 1
ATOM 991 C C . GLY A 1 123 ? 23.598 -2.977 -35.108 1.00 92.25 123 GLY A C 1
ATOM 992 O O . GLY A 1 123 ? 22.717 -2.746 -35.935 1.00 92.25 123 GLY A O 1
ATOM 993 N N . PRO A 1 124 ? 24.703 -3.682 -35.431 1.00 93.69 124 PRO A N 1
ATOM 994 C CA . PRO A 1 124 ? 24.922 -4.223 -36.776 1.00 93.69 124 PRO A CA 1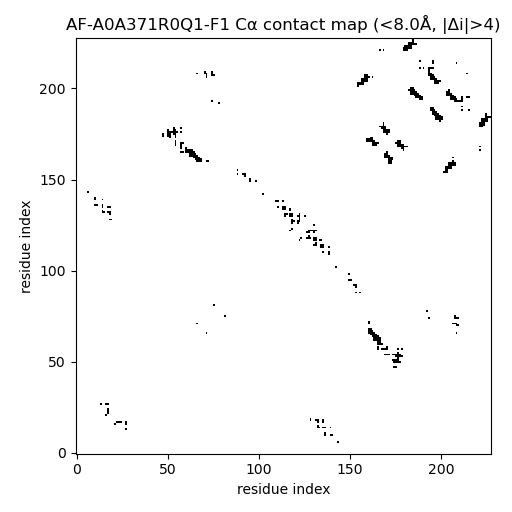
ATOM 995 C C . PRO A 1 124 ? 23.897 -5.278 -37.222 1.00 93.69 124 PRO A C 1
ATOM 997 O O . PRO A 1 124 ? 23.712 -5.471 -38.418 1.00 93.69 124 PRO A O 1
ATOM 1000 N N . VAL A 1 125 ? 23.234 -5.963 -36.283 1.00 93.75 125 VAL A N 1
ATOM 1001 C CA . VAL A 1 125 ? 22.297 -7.064 -36.572 1.00 93.75 125 VAL A CA 1
ATOM 1002 C C . VAL A 1 125 ? 20.850 -6.579 -36.592 1.00 93.75 125 VAL A C 1
ATOM 1004 O O . VAL A 1 125 ? 20.091 -6.934 -37.488 1.00 93.75 125 VAL A O 1
ATOM 1007 N N . VAL A 1 126 ? 20.455 -5.780 -35.596 1.00 92.50 126 VAL A N 1
ATOM 1008 C CA . VAL A 1 126 ? 19.051 -5.367 -35.401 1.00 92.50 126 VAL A CA 1
ATOM 1009 C C . VAL A 1 126 ? 18.796 -3.890 -35.708 1.00 92.50 126 VAL A C 1
ATOM 1011 O O . VAL A 1 126 ? 17.653 -3.443 -35.682 1.00 92.50 126 VAL A O 1
ATOM 1014 N N . GLY A 1 127 ? 19.845 -3.126 -36.009 1.00 94.12 127 GLY A N 1
ATOM 1015 C CA . GLY A 1 127 ? 19.792 -1.677 -36.152 1.00 94.12 127 GLY A CA 1
ATOM 1016 C C . GLY A 1 127 ? 20.051 -0.951 -34.829 1.00 94.12 127 GLY A C 1
ATOM 1017 O O . GLY A 1 127 ? 19.694 -1.414 -33.743 1.00 94.12 127 GLY A O 1
ATOM 1018 N N . ARG A 1 128 ? 20.675 0.227 -34.926 1.00 91.62 128 ARG A N 1
ATOM 1019 C CA . ARG A 1 128 ? 21.120 1.032 -33.777 1.00 91.62 128 ARG A CA 1
ATOM 1020 C C . ARG A 1 128 ? 19.985 1.382 -32.809 1.00 91.62 128 ARG A C 1
ATOM 1022 O O . ARG A 1 128 ? 20.128 1.204 -31.605 1.00 91.62 128 ARG A O 1
ATOM 1029 N N . GLU A 1 129 ? 18.849 1.829 -33.338 1.00 92.38 129 GLU A N 1
ATOM 1030 C CA . GLU A 1 129 ? 17.700 2.246 -32.524 1.00 92.38 129 GLU A CA 1
ATOM 1031 C C . GLU A 1 129 ? 17.016 1.060 -31.831 1.00 92.38 129 GLU A C 1
ATOM 1033 O O . GLU A 1 129 ? 16.659 1.147 -30.658 1.00 92.38 129 GLU A O 1
ATOM 1038 N N . ALA A 1 130 ? 16.907 -0.091 -32.503 1.00 92.62 130 ALA A N 1
ATOM 1039 C CA . ALA A 1 130 ? 16.374 -1.304 -31.886 1.00 92.62 130 ALA A CA 1
ATOM 1040 C C . ALA A 1 130 ? 17.301 -1.825 -30.775 1.00 92.62 130 ALA A C 1
ATOM 1042 O O . ALA A 1 130 ? 16.829 -2.215 -29.707 1.00 92.62 130 ALA A O 1
ATOM 1043 N N . ALA A 1 131 ? 18.619 -1.781 -30.992 1.00 94.44 131 ALA A N 1
ATOM 1044 C CA . ALA A 1 131 ? 19.605 -2.145 -29.979 1.00 94.44 131 ALA A CA 1
ATOM 1045 C C . ALA A 1 131 ? 19.536 -1.222 -28.749 1.00 94.44 131 ALA A C 1
ATOM 1047 O O . ALA A 1 131 ? 19.511 -1.706 -27.613 1.00 94.44 131 ALA A O 1
ATOM 1048 N N . ARG A 1 132 ? 19.416 0.096 -28.964 1.00 93.69 132 ARG A N 1
ATOM 1049 C CA . ARG A 1 132 ? 19.206 1.081 -27.894 1.00 93.69 132 ARG A CA 1
ATOM 1050 C C . ARG A 1 132 ? 17.904 0.812 -27.135 1.00 93.69 132 ARG A C 1
ATOM 1052 O O . ARG A 1 132 ? 17.923 0.750 -25.906 1.00 93.69 132 ARG A O 1
ATOM 1059 N N . PHE A 1 133 ? 16.798 0.570 -27.832 1.00 95.06 133 PHE A N 1
ATOM 1060 C CA . PHE A 1 133 ? 15.517 0.248 -27.201 1.00 95.06 133 PHE A CA 1
ATOM 1061 C C . PHE A 1 133 ? 15.601 -0.991 -26.307 1.00 95.06 133 PHE A C 1
ATOM 1063 O O . PHE A 1 133 ? 15.225 -0.933 -25.135 1.00 95.06 133 PHE A O 1
ATOM 1070 N N . LEU A 1 134 ? 16.148 -2.093 -26.827 1.00 95.19 134 LEU A N 1
ATOM 1071 C CA . LEU A 1 134 ? 16.325 -3.328 -26.061 1.00 95.19 134 LEU A CA 1
ATOM 1072 C C . LEU A 1 134 ? 17.207 -3.109 -24.828 1.00 95.19 134 LEU A C 1
ATOM 1074 O O . LEU A 1 134 ? 16.904 -3.644 -23.762 1.00 95.19 134 LEU A O 1
ATOM 1078 N N . SER A 1 135 ? 18.250 -2.284 -24.937 1.00 94.38 135 SER A N 1
ATOM 1079 C CA . SER A 1 135 ? 19.095 -1.949 -23.790 1.00 94.38 135 SER A CA 1
ATOM 1080 C C . SER A 1 135 ? 18.308 -1.243 -22.682 1.00 94.38 135 SER A C 1
ATOM 1082 O O . SER A 1 135 ? 18.395 -1.653 -21.526 1.00 94.38 135 SER A O 1
ATOM 1084 N N . TYR A 1 136 ? 17.463 -0.258 -23.012 1.00 93.31 136 TYR A N 1
ATOM 1085 C CA . TYR A 1 136 ? 16.640 0.429 -22.017 1.00 93.31 136 TYR A CA 1
ATOM 1086 C C . TYR A 1 136 ? 15.586 -0.496 -21.410 1.00 93.31 136 TYR A C 1
ATOM 1088 O O . TYR A 1 136 ? 15.373 -0.447 -20.198 1.00 93.31 136 TYR A O 1
ATOM 1096 N N . VAL A 1 137 ? 15.004 -1.405 -22.201 1.00 94.94 137 VAL A N 1
ATOM 1097 C CA . VAL A 1 137 ? 14.098 -2.442 -21.681 1.00 94.94 137 VAL A CA 1
ATOM 1098 C C . VAL A 1 137 ? 14.806 -3.302 -20.634 1.00 94.94 137 VAL A C 1
ATOM 1100 O O . VAL A 1 137 ? 14.230 -3.568 -19.578 1.00 94.94 137 VAL A O 1
ATOM 1103 N N . VAL A 1 138 ? 16.061 -3.691 -20.879 1.00 94.81 138 VAL A N 1
ATOM 1104 C CA . VAL A 1 138 ? 16.874 -4.436 -19.906 1.00 94.81 138 VAL A CA 1
ATOM 1105 C C . VAL A 1 138 ? 17.164 -3.592 -18.665 1.00 94.81 138 VAL A C 1
ATOM 1107 O O . VAL A 1 138 ? 16.945 -4.076 -17.555 1.00 94.81 138 VAL A O 1
ATOM 1110 N N . VAL A 1 139 ? 17.589 -2.331 -18.817 1.00 92.44 139 VAL A N 1
ATOM 1111 C CA . VAL A 1 139 ? 17.855 -1.425 -17.682 1.00 92.44 139 VAL A CA 1
ATOM 1112 C C . VAL A 1 139 ? 16.618 -1.288 -16.791 1.00 92.44 139 VAL A C 1
ATOM 1114 O O . VAL A 1 139 ? 16.674 -1.565 -15.592 1.00 92.44 139 VAL A O 1
ATOM 1117 N N . PHE A 1 140 ? 15.473 -0.912 -17.363 1.00 91.25 140 PHE A N 1
ATOM 1118 C CA . PHE A 1 140 ? 14.230 -0.776 -16.604 1.00 91.25 140 PHE A CA 1
ATOM 1119 C C . PHE A 1 140 ? 13.726 -2.120 -16.063 1.00 91.25 140 PHE A C 1
ATOM 1121 O O . PHE A 1 140 ? 13.156 -2.162 -14.971 1.00 91.25 140 PHE A O 1
ATOM 1128 N N . GLY A 1 141 ? 13.972 -3.223 -16.773 1.00 92.44 141 GLY A N 1
ATOM 1129 C CA . GLY A 1 141 ? 13.692 -4.580 -16.311 1.00 92.44 141 GLY A CA 1
ATOM 1130 C C . GLY A 1 141 ? 14.471 -4.940 -15.045 1.00 92.44 141 GLY A C 1
ATOM 1131 O O . GLY A 1 141 ? 13.871 -5.414 -14.079 1.00 92.44 141 GLY A O 1
ATOM 1132 N N . ILE A 1 142 ? 15.774 -4.643 -14.998 1.00 91.88 142 ILE A N 1
ATOM 1133 C CA . ILE A 1 142 ? 16.617 -4.831 -13.806 1.00 91.88 142 ILE A CA 1
ATOM 1134 C C . ILE A 1 142 ? 16.035 -4.051 -12.624 1.00 91.88 142 ILE A C 1
ATOM 1136 O O . ILE A 1 142 ? 15.816 -4.620 -11.553 1.00 91.88 142 ILE A O 1
ATOM 1140 N N . PHE A 1 143 ? 15.704 -2.772 -12.820 1.00 89.56 143 PHE A N 1
ATOM 1141 C CA . PHE A 1 143 ? 15.097 -1.954 -11.769 1.00 89.56 143 PHE A CA 1
ATOM 1142 C C . PHE A 1 143 ? 13.745 -2.494 -11.295 1.00 89.56 143 PHE A C 1
ATOM 1144 O O . PHE A 1 143 ? 13.475 -2.502 -10.092 1.00 89.56 143 PHE A O 1
ATOM 1151 N N . ALA A 1 144 ? 12.908 -2.986 -12.209 1.00 88.38 144 ALA A N 1
ATOM 1152 C CA . ALA A 1 144 ? 11.627 -3.590 -11.866 1.00 88.38 144 ALA A CA 1
ATOM 1153 C C . ALA A 1 144 ? 11.799 -4.875 -11.040 1.00 88.38 144 ALA A C 1
ATOM 1155 O O . ALA A 1 144 ? 11.087 -5.060 -10.051 1.00 88.38 144 ALA A O 1
ATOM 1156 N N . VAL A 1 145 ? 12.766 -5.730 -11.390 1.00 88.94 145 VAL A N 1
ATOM 1157 C CA . VAL A 1 145 ? 13.085 -6.956 -10.640 1.00 88.94 145 VAL A CA 1
ATOM 1158 C C . VAL A 1 145 ? 13.610 -6.621 -9.245 1.00 88.94 145 VAL A C 1
ATOM 1160 O O . VAL A 1 145 ? 13.097 -7.155 -8.260 1.00 88.94 145 VAL A O 1
ATOM 1163 N N . ILE A 1 146 ? 14.565 -5.692 -9.133 1.00 86.44 146 ILE A N 1
ATOM 1164 C CA . ILE A 1 146 ? 15.100 -5.243 -7.837 1.00 86.44 146 ILE A CA 1
ATOM 1165 C C . ILE A 1 146 ? 13.982 -4.646 -6.979 1.00 86.44 146 ILE A C 1
ATOM 1167 O O . ILE A 1 146 ? 13.865 -4.979 -5.798 1.00 86.44 146 ILE A O 1
ATOM 1171 N N . SER A 1 147 ? 13.129 -3.800 -7.562 1.00 82.62 147 SER A N 1
ATOM 1172 C CA . SER A 1 147 ? 11.981 -3.211 -6.867 1.00 82.62 147 SER A CA 1
ATOM 1173 C C . SER A 1 147 ? 11.018 -4.290 -6.373 1.00 82.62 147 SER A C 1
ATOM 1175 O O . SER A 1 147 ? 10.595 -4.256 -5.223 1.00 82.62 147 SER A O 1
ATOM 1177 N N . MET A 1 148 ? 10.712 -5.295 -7.193 1.00 81.81 148 MET A N 1
ATOM 1178 C CA . MET A 1 148 ? 9.818 -6.385 -6.805 1.00 81.81 148 MET A CA 1
ATOM 1179 C C . MET A 1 148 ? 10.419 -7.285 -5.713 1.00 81.81 148 MET A C 1
ATOM 1181 O O . MET A 1 148 ? 9.683 -7.756 -4.846 1.00 81.81 148 MET A O 1
ATOM 1185 N N . ALA A 1 149 ? 11.736 -7.499 -5.724 1.00 82.62 149 ALA A N 1
ATOM 1186 C CA . ALA A 1 149 ? 12.434 -8.315 -4.733 1.00 82.62 149 ALA A CA 1
ATOM 1187 C C . ALA A 1 149 ? 12.588 -7.606 -3.377 1.00 82.62 149 ALA A C 1
ATOM 1189 O O . ALA A 1 149 ? 12.441 -8.235 -2.326 1.00 82.62 149 ALA A O 1
ATOM 1190 N N . THR A 1 150 ? 12.870 -6.301 -3.395 1.00 76.19 150 THR A N 1
ATOM 1191 C CA . THR A 1 150 ? 13.171 -5.517 -2.186 1.00 76.19 150 THR A CA 1
ATOM 1192 C C . THR A 1 150 ? 11.939 -4.849 -1.578 1.00 76.19 150 THR A C 1
ATOM 1194 O O . THR A 1 150 ? 11.859 -4.695 -0.358 1.00 76.19 150 THR A O 1
ATOM 1197 N N . PHE A 1 151 ? 10.938 -4.489 -2.387 1.00 72.56 151 PHE A N 1
ATOM 1198 C CA . PHE A 1 151 ? 9.748 -3.798 -1.906 1.00 72.56 151 PHE A CA 1
ATOM 1199 C C . PHE A 1 151 ? 8.695 -4.781 -1.390 1.00 72.56 151 PHE A C 1
ATOM 1201 O O . PHE A 1 151 ? 7.769 -5.191 -2.097 1.00 72.56 151 PHE A O 1
ATOM 1208 N N . ARG A 1 152 ? 8.805 -5.119 -0.105 1.00 70.38 152 ARG A N 1
ATOM 1209 C CA . ARG A 1 152 ? 7.732 -5.769 0.652 1.00 70.38 152 ARG A CA 1
ATOM 1210 C C . ARG A 1 152 ? 7.044 -4.707 1.505 1.00 70.38 152 ARG A C 1
ATOM 1212 O O . ARG A 1 152 ? 7.646 -4.281 2.487 1.00 70.38 152 ARG A O 1
ATOM 1219 N N . PRO A 1 153 ? 5.831 -4.244 1.146 1.00 66.50 153 PRO A N 1
ATOM 1220 C CA . PRO A 1 153 ? 5.158 -3.222 1.933 1.00 66.50 153 PRO A CA 1
ATOM 1221 C C . PRO A 1 153 ? 4.929 -3.766 3.351 1.00 66.50 153 PRO A C 1
ATOM 1223 O O . PRO A 1 153 ? 4.240 -4.782 3.494 1.00 66.50 153 PRO A O 1
ATOM 1226 N N . PRO A 1 1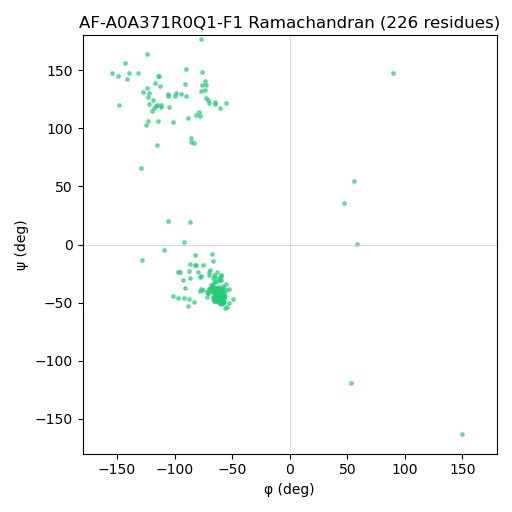54 ? 5.511 -3.146 4.394 1.00 68.56 154 PRO A N 1
ATOM 1227 C CA . PRO A 1 154 ? 5.249 -3.569 5.757 1.00 68.56 154 PRO A CA 1
ATOM 1228 C C . PRO A 1 154 ? 3.771 -3.316 6.056 1.00 68.56 154 PRO A C 1
ATOM 1230 O O . PRO A 1 154 ? 3.276 -2.198 5.916 1.00 68.56 154 PRO A O 1
ATOM 1233 N N . VAL A 1 155 ? 3.047 -4.366 6.441 1.00 73.44 155 VAL A N 1
ATOM 1234 C CA . VAL A 1 155 ? 1.640 -4.238 6.828 1.00 73.44 155 VAL A CA 1
ATOM 1235 C C . VAL A 1 155 ? 1.602 -3.870 8.303 1.00 73.44 155 VAL A C 1
ATOM 1237 O O . VAL A 1 155 ? 1.633 -4.740 9.171 1.00 73.44 155 VAL A O 1
ATOM 1240 N N . ALA A 1 156 ? 1.579 -2.570 8.583 1.00 81.31 156 ALA A N 1
ATOM 1241 C CA . ALA A 1 156 ? 1.336 -2.080 9.930 1.00 81.31 156 ALA A CA 1
ATOM 1242 C C . ALA A 1 156 ? -0.164 -2.204 10.270 1.00 81.31 156 ALA A C 1
ATOM 1244 O O . ALA A 1 156 ? -1.009 -1.863 9.428 1.00 81.31 156 ALA A O 1
ATOM 1245 N N . PRO A 1 157 ? -0.517 -2.656 11.487 1.00 86.06 157 PRO A N 1
ATOM 1246 C CA . PRO A 1 157 ? -1.874 -2.564 11.993 1.00 86.06 157 PRO A CA 1
ATOM 1247 C C . PRO A 1 157 ? -2.353 -1.115 11.943 1.00 86.06 157 PRO A C 1
ATOM 1249 O O . PRO A 1 157 ? -1.758 -0.214 12.537 1.00 86.06 157 PRO A O 1
ATOM 1252 N N . ARG A 1 158 ? -3.447 -0.884 11.220 1.00 90.75 158 ARG A N 1
ATOM 1253 C CA . ARG A 1 158 ? -4.172 0.379 11.278 1.00 90.75 158 ARG A CA 1
ATOM 1254 C C . ARG A 1 158 ? -5.008 0.355 12.545 1.00 90.75 158 ARG A C 1
ATOM 1256 O O . ARG A 1 158 ? -5.937 -0.444 12.658 1.00 90.75 158 ARG A O 1
ATOM 1263 N N . ILE A 1 159 ? -4.677 1.243 13.472 1.00 91.94 159 ILE A N 1
ATOM 1264 C CA . ILE A 1 159 ? -5.478 1.457 14.672 1.00 91.94 159 ILE A CA 1
ATOM 1265 C C . ILE A 1 159 ? -6.783 2.128 14.260 1.00 91.94 159 ILE A C 1
ATOM 1267 O O . ILE A 1 159 ? -6.775 3.207 13.665 1.00 91.94 159 ILE A O 1
ATOM 1271 N N . VAL A 1 160 ? -7.895 1.477 14.574 1.00 93.44 160 VAL A N 1
ATOM 1272 C CA . VAL A 1 160 ? -9.237 2.019 14.396 1.00 93.44 160 VAL A CA 1
ATOM 1273 C C . VAL A 1 160 ? -9.526 2.929 15.580 1.00 93.44 160 VAL A C 1
ATOM 1275 O O . VAL A 1 160 ? -9.627 2.456 16.710 1.00 93.44 160 VAL A O 1
ATOM 1278 N N . ARG A 1 161 ? -9.621 4.236 15.325 1.00 91.44 161 ARG A N 1
ATOM 1279 C CA . ARG A 1 161 ? -9.870 5.225 16.380 1.00 91.44 161 ARG A CA 1
ATOM 1280 C C . ARG A 1 161 ? -11.349 5.486 16.581 1.00 91.44 161 ARG A C 1
ATOM 1282 O O . ARG A 1 161 ? -11.768 5.660 17.713 1.00 91.44 161 ARG A O 1
ATOM 1289 N N . ASN A 1 162 ? -12.125 5.497 15.502 1.00 93.06 162 ASN A N 1
ATOM 1290 C CA . ASN A 1 162 ? -13.573 5.624 15.586 1.00 93.06 162 ASN A CA 1
ATOM 1291 C C . ASN A 1 162 ? -14.219 4.419 14.908 1.00 93.06 162 ASN A C 1
ATOM 1293 O O . ASN A 1 162 ? -14.005 4.193 13.713 1.00 93.06 162 ASN A O 1
ATOM 1297 N N . LEU A 1 163 ? -15.019 3.663 15.656 1.00 94.75 163 LEU A N 1
ATOM 1298 C CA . LEU A 1 163 ? -15.751 2.511 15.141 1.00 94.75 163 LEU A CA 1
ATOM 1299 C C . LEU A 1 163 ? -17.225 2.636 15.490 1.00 94.75 163 LEU A C 1
ATOM 1301 O O . LEU A 1 163 ? -17.580 2.823 16.648 1.00 94.75 163 LEU A O 1
ATOM 1305 N N . LYS A 1 164 ? -18.085 2.443 14.495 1.00 94.62 164 LYS A N 1
ATOM 1306 C CA . LYS A 1 164 ? -19.498 2.150 14.724 1.00 94.62 164 LYS A CA 1
ATOM 1307 C C . LYS A 1 164 ? -19.818 0.786 14.144 1.00 94.62 164 LYS A C 1
ATOM 1309 O O . LYS A 1 164 ? -19.558 0.532 12.966 1.00 94.62 164 LYS A O 1
ATOM 1314 N N . VAL A 1 165 ? -20.355 -0.086 14.980 1.00 94.50 165 VAL A N 1
ATOM 1315 C CA . VAL A 1 165 ? -20.789 -1.428 14.609 1.00 94.50 165 VAL A CA 1
ATOM 1316 C C . VAL A 1 165 ? -22.292 -1.393 14.407 1.00 94.50 165 VAL A C 1
ATOM 1318 O O . VAL A 1 165 ? -23.013 -0.939 15.286 1.00 94.50 165 VAL A O 1
ATOM 1321 N N . TYR A 1 166 ? -22.762 -1.870 13.264 1.00 94.12 166 TYR A N 1
ATOM 1322 C CA . TYR A 1 166 ? -24.174 -1.981 12.913 1.00 94.12 166 TYR A CA 1
ATOM 1323 C C . TYR A 1 166 ? -24.487 -3.432 12.546 1.00 94.12 166 TYR A C 1
ATOM 1325 O O . TYR A 1 166 ? -23.591 -4.206 12.210 1.00 94.12 166 TYR A O 1
ATOM 1333 N N . GLU A 1 167 ? -25.768 -3.793 12.520 1.00 89.94 167 GLU A N 1
ATOM 1334 C CA . GLU A 1 167 ? -26.205 -5.123 12.063 1.00 89.94 167 GLU A CA 1
ATOM 1335 C C . GLU A 1 167 ? -25.761 -5.425 10.620 1.00 89.94 167 GLU A C 1
ATOM 1337 O O . GLU A 1 167 ? -25.391 -6.549 10.293 1.00 89.94 167 GLU A O 1
ATOM 1342 N N . ALA A 1 168 ? -25.746 -4.403 9.759 1.00 89.38 168 ALA A N 1
ATOM 1343 C CA . ALA A 1 168 ? -25.363 -4.530 8.354 1.00 89.38 168 ALA A CA 1
ATOM 1344 C C . ALA A 1 168 ? -23.838 -4.505 8.111 1.00 89.38 168 ALA A C 1
ATOM 1346 O O . ALA A 1 168 ? -23.400 -4.736 6.980 1.00 89.38 168 ALA A O 1
ATOM 1347 N N . GLY A 1 169 ? -23.016 -4.195 9.123 1.00 92.75 169 GLY A N 1
ATOM 1348 C CA . GLY A 1 169 ? -21.564 -4.090 8.967 1.00 92.75 169 GLY A CA 1
ATOM 1349 C C . GLY A 1 169 ? -20.877 -3.083 9.894 1.00 92.75 169 GLY A C 1
ATOM 1350 O O . GLY A 1 169 ? -21.430 -2.636 10.893 1.00 92.75 169 GLY A O 1
ATOM 1351 N N . LEU A 1 170 ? -19.645 -2.708 9.549 1.00 93.94 170 LEU A N 1
ATOM 1352 C CA . LEU A 1 170 ? -18.791 -1.811 10.334 1.00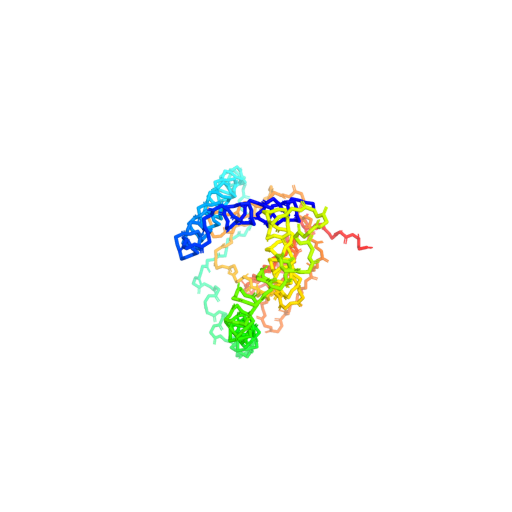 93.94 170 LEU A CA 1
ATOM 1353 C C . LEU A 1 170 ? -18.553 -0.490 9.606 1.00 93.94 170 LEU A C 1
ATOM 1355 O O . LEU A 1 170 ? -18.362 -0.464 8.390 1.00 93.94 170 LEU A O 1
ATOM 1359 N N . VAL A 1 171 ? -18.469 0.601 10.362 1.00 94.56 171 VAL A N 1
ATOM 1360 C CA . VAL A 1 171 ? -18.027 1.909 9.873 1.00 94.56 171 VAL A CA 1
ATOM 1361 C C . VAL A 1 171 ? -16.793 2.339 10.653 1.00 94.56 171 VAL A C 1
ATOM 1363 O O . VAL A 1 171 ? -16.859 2.587 11.854 1.00 94.56 171 VAL A O 1
ATOM 1366 N N . ILE A 1 172 ? -15.671 2.443 9.947 1.00 92.69 172 ILE A N 1
ATOM 1367 C CA . ILE A 1 172 ? -14.356 2.806 10.480 1.00 92.69 172 ILE A CA 1
ATOM 1368 C C . ILE A 1 172 ? -14.030 4.244 10.069 1.00 92.69 172 ILE A C 1
ATOM 1370 O O . ILE A 1 172 ? -14.128 4.604 8.891 1.00 92.69 172 ILE A O 1
ATOM 1374 N N . ASP A 1 173 ? -13.636 5.071 11.040 1.00 88.12 173 ASP A N 1
ATOM 1375 C CA . ASP A 1 173 ? -13.189 6.460 10.863 1.00 88.12 173 ASP A CA 1
ATOM 1376 C C . ASP A 1 173 ? -14.119 7.294 9.960 1.00 88.12 173 ASP A C 1
ATOM 1378 O O . ASP A 1 173 ? -13.663 8.107 9.152 1.00 88.12 173 ASP A O 1
ATOM 1382 N N . LYS A 1 174 ? -15.436 7.038 10.040 1.00 86.50 174 LYS A N 1
ATOM 1383 C CA . LYS A 1 174 ? -16.519 7.690 9.267 1.00 86.50 174 LYS A CA 1
ATOM 1384 C C . LYS A 1 174 ? -16.409 7.587 7.735 1.00 86.50 174 LYS A C 1
ATOM 1386 O O . LYS A 1 174 ? -17.256 8.122 7.027 1.00 86.50 174 LYS A O 1
ATOM 1391 N N . SER A 1 175 ? -15.383 6.921 7.213 1.00 86.00 175 SER A N 1
ATOM 1392 C CA . SER A 1 175 ? -14.990 6.981 5.798 1.00 86.00 175 SER A CA 1
ATOM 1393 C C . SER A 1 175 ? -14.834 5.614 5.147 1.00 86.00 175 SER A C 1
ATOM 1395 O O . SER A 1 175 ? -14.773 5.523 3.922 1.00 86.00 175 SER A O 1
ATOM 1397 N N . LEU A 1 176 ? -14.786 4.546 5.943 1.00 91.44 176 LEU A N 1
ATOM 1398 C CA . LEU A 1 176 ? -14.667 3.183 5.454 1.00 91.44 176 LEU A CA 1
ATOM 1399 C C . LEU A 1 176 ? -15.831 2.339 5.974 1.00 91.44 176 LEU A C 1
ATOM 1401 O O . LEU A 1 176 ? -15.855 1.969 7.145 1.00 91.44 176 LEU A O 1
ATOM 1405 N N . GLY A 1 177 ? -16.781 2.026 5.094 1.00 91.88 177 GLY A N 1
ATOM 1406 C CA . GLY A 1 177 ? -17.837 1.052 5.361 1.00 91.88 177 GLY A CA 1
ATOM 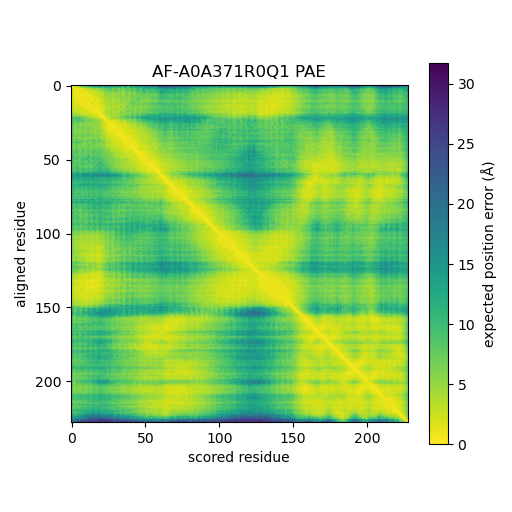1407 C C . GLY A 1 177 ? -17.434 -0.358 4.935 1.00 91.88 177 GLY A C 1
ATOM 1408 O O . GLY A 1 177 ? -17.051 -0.568 3.783 1.00 91.88 177 GLY A O 1
ATOM 1409 N N . LEU A 1 178 ? -17.551 -1.325 5.844 1.00 92.69 178 LEU A N 1
ATOM 1410 C CA . LEU A 1 178 ? -17.348 -2.752 5.595 1.00 92.69 178 LEU A CA 1
ATOM 1411 C C . LEU A 1 178 ? -18.678 -3.484 5.789 1.00 92.69 178 LEU A C 1
ATOM 1413 O O . LEU A 1 178 ? -19.137 -3.639 6.918 1.00 92.69 178 LEU A O 1
ATOM 1417 N N . LYS A 1 179 ? -19.310 -3.911 4.693 1.00 92.00 179 LYS A N 1
ATOM 1418 C CA . LYS A 1 179 ? -20.592 -4.630 4.738 1.00 92.00 179 LYS A CA 1
ATOM 1419 C C . LYS A 1 179 ? -20.396 -6.063 5.233 1.00 92.00 179 LYS A C 1
ATOM 1421 O O . LYS A 1 179 ? -19.423 -6.709 4.852 1.00 92.00 179 LYS A O 1
ATOM 1426 N N . ALA A 1 180 ? -21.327 -6.547 6.048 1.00 89.88 180 ALA A N 1
ATOM 1427 C CA . ALA A 1 180 ? -21.356 -7.935 6.488 1.00 89.88 180 ALA A CA 1
ATOM 1428 C C . ALA A 1 180 ? -21.883 -8.870 5.372 1.00 89.88 180 ALA A C 1
ATOM 1430 O O . ALA A 1 180 ? -22.741 -8.454 4.590 1.00 89.88 180 ALA A O 1
ATOM 1431 N N . PRO A 1 181 ? -21.413 -10.131 5.299 1.00 89.88 181 PRO A N 1
ATOM 1432 C CA . PRO A 1 181 ? -20.331 -10.703 6.102 1.00 89.88 181 PRO A CA 1
ATOM 1433 C C . PRO A 1 181 ? -18.954 -10.163 5.679 1.00 89.88 181 PRO A C 1
ATOM 1435 O O . PRO A 1 181 ? -18.646 -10.063 4.494 1.00 89.88 181 PRO A O 1
ATOM 1438 N N . ILE A 1 182 ? -18.107 -9.834 6.656 1.00 91.50 182 ILE A N 1
ATOM 1439 C CA . ILE A 1 182 ? -16.758 -9.309 6.419 1.00 91.50 182 ILE A CA 1
ATOM 1440 C C . ILE A 1 182 ? -15.800 -10.486 6.295 1.00 91.50 182 ILE A C 1
ATOM 1442 O O . ILE A 1 182 ? -15.498 -11.161 7.278 1.00 91.50 182 ILE A O 1
ATOM 1446 N N . GLU A 1 183 ? -15.323 -10.735 5.082 1.00 91.31 183 GLU A N 1
ATOM 1447 C CA . GLU A 1 183 ? -14.406 -11.835 4.799 1.00 91.31 183 GLU A CA 1
ATOM 1448 C C . GLU A 1 183 ? -12.981 -11.490 5.235 1.00 91.31 183 GLU A C 1
ATOM 1450 O O . GLU A 1 183 ? -12.320 -10.641 4.639 1.00 91.31 183 GLU A O 1
ATOM 1455 N N . VAL A 1 184 ? -12.492 -12.149 6.285 1.00 92.00 184 VAL A N 1
ATOM 1456 C CA . VAL A 1 184 ? -11.155 -11.897 6.843 1.00 92.00 184 VAL A CA 1
ATOM 1457 C C . VAL A 1 184 ? -10.249 -13.106 6.659 1.00 92.00 184 VAL A C 1
ATOM 1459 O O . VAL A 1 184 ? -10.680 -14.255 6.751 1.00 92.00 184 VAL A O 1
ATOM 1462 N N . THR A 1 185 ? -8.964 -12.846 6.431 1.00 90.56 185 THR A N 1
ATOM 1463 C CA . THR A 1 185 ? -7.934 -13.890 6.297 1.00 90.56 185 THR A CA 1
ATOM 1464 C C . THR A 1 185 ? -7.319 -14.301 7.632 1.00 90.56 185 THR A C 1
ATOM 1466 O O . THR A 1 185 ? -6.731 -15.371 7.732 1.00 90.56 185 THR A O 1
ATOM 1469 N N . ASP A 1 186 ? -7.391 -13.423 8.631 1.00 91.44 186 ASP A N 1
ATOM 1470 C CA . ASP A 1 186 ? -6.857 -13.642 9.977 1.00 91.44 186 ASP A CA 1
ATOM 1471 C C . ASP A 1 186 ? -7.723 -12.868 10.977 1.00 91.44 186 ASP A C 1
ATOM 1473 O O . ASP A 1 186 ? -8.226 -11.792 10.638 1.00 91.44 186 ASP A O 1
ATOM 1477 N N . TYR A 1 187 ? -7.909 -13.417 12.175 1.00 92.75 187 TYR A N 1
ATOM 1478 C CA . TYR A 1 187 ? -8.673 -12.804 13.262 1.00 92.75 187 TYR A CA 1
ATOM 1479 C C . TYR A 1 187 ? -8.068 -13.224 14.603 1.00 92.75 187 TYR A C 1
ATOM 1481 O O . TYR A 1 187 ? -8.016 -14.417 14.914 1.00 92.75 187 TYR A O 1
ATOM 1489 N N . LYS A 1 188 ? -7.621 -12.247 15.391 1.00 93.38 188 LYS A N 1
ATOM 1490 C CA . LYS A 1 188 ? -6.893 -12.427 16.649 1.00 93.38 188 LYS A CA 1
ATOM 1491 C C . LYS A 1 188 ? -7.489 -11.555 17.740 1.00 93.38 188 LYS A C 1
ATOM 1493 O O . LYS A 1 188 ? -7.942 -10.445 17.483 1.00 93.38 188 LYS A O 1
ATOM 1498 N N . ILE A 1 189 ? -7.436 -12.051 18.966 1.00 93.94 189 ILE A N 1
ATOM 1499 C CA . ILE A 1 189 ? -7.917 -11.356 20.156 1.00 93.94 189 ILE A CA 1
ATOM 1500 C C . ILE A 1 189 ? -6.751 -11.294 21.134 1.00 93.94 189 ILE A C 1
ATOM 1502 O O . ILE A 1 189 ? -6.061 -12.294 21.331 1.00 93.94 189 ILE A O 1
ATOM 1506 N N . ASN A 1 190 ? -6.526 -10.130 21.732 1.00 93.12 190 ASN A N 1
ATOM 1507 C CA . ASN A 1 190 ? -5.587 -9.966 22.829 1.00 93.12 190 ASN A CA 1
ATOM 1508 C C . ASN A 1 190 ? -6.319 -9.327 24.013 1.00 93.12 190 ASN A C 1
ATOM 1510 O O . ASN A 1 190 ? -6.589 -8.124 24.018 1.00 93.12 190 ASN A O 1
ATOM 1514 N N . GLU A 1 191 ? -6.662 -10.148 25.007 1.00 91.31 191 GLU A N 1
ATOM 1515 C CA . GLU A 1 191 ? -7.382 -9.695 26.200 1.00 91.31 191 GLU A CA 1
ATOM 1516 C C . GLU A 1 191 ? -6.503 -8.822 27.108 1.00 91.31 191 GLU A C 1
ATOM 1518 O O . GLU A 1 191 ? -6.979 -7.814 27.630 1.00 91.31 191 GLU A O 1
ATOM 1523 N N . GLU A 1 192 ? -5.214 -9.150 27.246 1.00 89.81 192 GLU A N 1
ATOM 1524 C CA . GLU A 1 192 ? -4.272 -8.421 28.110 1.00 89.81 192 GLU A CA 1
ATOM 1525 C C . GLU A 1 192 ? -4.078 -6.974 27.646 1.00 89.81 192 GLU A C 1
ATOM 1527 O O . GLU A 1 192 ? -4.151 -6.029 28.434 1.00 89.81 192 GLU A O 1
ATOM 1532 N N . ARG A 1 193 ? -3.880 -6.794 26.337 1.00 90.62 193 ARG A N 1
ATOM 1533 C CA . ARG A 1 193 ? -3.665 -5.487 25.696 1.00 90.62 193 ARG A CA 1
ATOM 1534 C C . ARG A 1 193 ? -4.951 -4.840 25.197 1.00 90.62 193 ARG A C 1
ATOM 1536 O O . ARG A 1 193 ? -4.913 -3.744 24.642 1.00 90.62 193 ARG A O 1
ATOM 1543 N N . LYS A 1 194 ? -6.085 -5.498 25.435 1.00 93.56 194 LYS A N 1
ATOM 1544 C CA . LYS A 1 194 ? -7.433 -5.014 25.152 1.00 93.56 194 LYS A CA 1
ATOM 1545 C C . LYS A 1 194 ? -7.653 -4.606 23.695 1.00 93.56 194 LYS A C 1
ATOM 1547 O O . LYS A 1 194 ? -8.104 -3.489 23.423 1.00 93.56 194 LYS A O 1
ATOM 1552 N N . PHE A 1 195 ? -7.366 -5.510 22.758 1.00 95.00 195 PHE A N 1
ATOM 1553 C CA . PHE A 1 195 ? -7.683 -5.287 21.347 1.00 95.00 195 PHE A CA 1
ATOM 1554 C C . PHE A 1 195 ? -8.138 -6.543 20.597 1.00 95.00 195 PHE A C 1
ATOM 1556 O O . PHE A 1 195 ? -7.782 -7.671 20.937 1.00 95.00 195 PHE A O 1
ATOM 1563 N N . VAL A 1 196 ? -8.876 -6.316 19.510 1.00 94.88 196 VAL A N 1
ATOM 1564 C CA . VAL A 1 196 ? -9.183 -7.303 18.469 1.00 94.88 196 VAL A CA 1
ATOM 1565 C C . VAL A 1 196 ? -8.489 -6.885 17.176 1.00 94.88 196 VAL A C 1
ATOM 1567 O O . VAL A 1 196 ? -8.515 -5.715 16.792 1.00 94.88 196 VAL A O 1
ATOM 1570 N N . GLU A 1 197 ? -7.877 -7.843 16.490 1.00 94.81 197 GLU A N 1
ATOM 1571 C CA . GLU A 1 197 ? -7.282 -7.665 15.174 1.00 94.81 197 GLU A CA 1
ATOM 1572 C C . GLU A 1 197 ? -7.963 -8.529 14.131 1.00 94.81 197 GLU A C 1
ATOM 1574 O O . GLU A 1 197 ? -8.196 -9.715 14.345 1.00 94.81 197 GLU A O 1
ATOM 1579 N N . PHE A 1 198 ? -8.178 -7.968 12.948 1.00 93.88 198 PHE A N 1
ATOM 1580 C CA . PHE A 1 198 ? -8.509 -8.769 1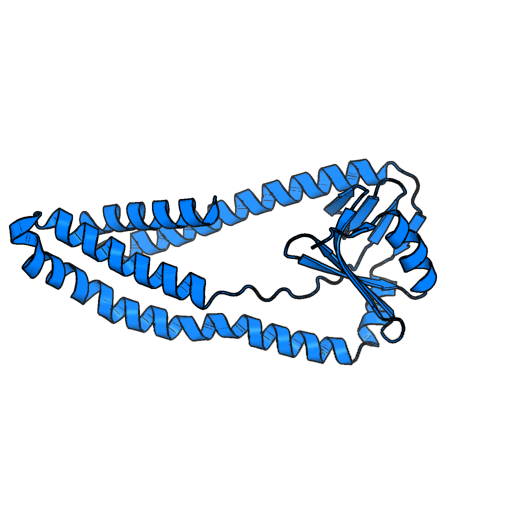1.781 1.00 93.88 198 PHE A CA 1
ATOM 1581 C C . PHE A 1 198 ? -7.796 -8.270 10.535 1.00 93.88 198 PHE A C 1
ATOM 1583 O O . PHE A 1 198 ? -7.535 -7.077 10.360 1.00 93.88 198 PHE A O 1
ATOM 1590 N N . LYS A 1 199 ? -7.474 -9.207 9.646 1.00 92.31 199 LYS A N 1
ATOM 1591 C CA . LYS A 1 199 ? -6.811 -8.922 8.377 1.00 92.31 199 LYS A CA 1
ATOM 1592 C C . LYS A 1 199 ? -7.809 -9.025 7.235 1.00 92.31 199 LYS A C 1
ATOM 1594 O O . LYS A 1 199 ? -8.347 -10.098 6.968 1.00 92.31 199 LYS A O 1
ATOM 1599 N N . LEU A 1 200 ? -8.006 -7.909 6.543 1.00 89.12 200 LEU A N 1
ATOM 1600 C CA . LEU A 1 200 ? -8.817 -7.803 5.336 1.00 89.12 200 LEU A CA 1
ATOM 1601 C C . LEU A 1 200 ? -7.891 -7.419 4.180 1.00 89.12 200 LEU A C 1
ATOM 1603 O O . LEU A 1 200 ? -7.257 -6.360 4.198 1.00 89.12 200 LEU A O 1
ATOM 1607 N N . ASN A 1 201 ? -7.812 -8.270 3.157 1.00 85.38 201 ASN A N 1
ATOM 1608 C CA . ASN A 1 201 ? -6.866 -8.112 2.052 1.00 85.38 201 ASN A CA 1
ATOM 1609 C C . ASN A 1 201 ? -5.416 -7.958 2.568 1.00 85.38 201 ASN A C 1
ATOM 1611 O O . ASN A 1 201 ? -4.881 -8.846 3.232 1.00 85.38 201 ASN A O 1
ATOM 1615 N N . ASN A 1 202 ? -4.773 -6.822 2.279 1.00 83.56 202 ASN A N 1
ATOM 1616 C CA . ASN A 1 202 ? -3.413 -6.504 2.714 1.00 83.56 202 ASN A CA 1
ATOM 1617 C C . ASN A 1 202 ? -3.370 -5.467 3.854 1.00 83.56 202 ASN A C 1
ATOM 1619 O O . ASN A 1 202 ? -2.348 -4.814 4.036 1.00 83.56 202 ASN A O 1
ATOM 1623 N N . GLN A 1 203 ? -4.473 -5.288 4.589 1.00 87.94 203 GLN A N 1
ATOM 1624 C CA . GLN A 1 203 ? -4.572 -4.357 5.712 1.00 87.94 203 GLN A CA 1
ATOM 1625 C C . GLN A 1 203 ? -4.982 -5.103 6.982 1.00 87.94 203 GLN A C 1
ATOM 1627 O O . GLN A 1 203 ? -5.953 -5.858 6.987 1.00 87.94 203 GLN A O 1
ATOM 1632 N N . ILE A 1 204 ? -4.248 -4.867 8.066 1.00 92.06 204 ILE A N 1
ATOM 1633 C CA . ILE A 1 204 ? -4.625 -5.314 9.410 1.00 92.06 204 ILE A CA 1
ATOM 1634 C C . ILE A 1 204 ? -5.357 -4.155 10.084 1.00 92.06 204 ILE A C 1
ATOM 1636 O O . ILE A 1 204 ? -4.859 -3.026 10.064 1.00 92.06 204 ILE A O 1
ATOM 1640 N N . PHE A 1 205 ? -6.530 -4.420 10.645 1.00 93.56 205 PHE A N 1
ATOM 1641 C CA . PHE A 1 205 ? -7.294 -3.483 11.463 1.00 93.56 205 PHE A CA 1
ATOM 1642 C C . PHE A 1 205 ? -7.178 -3.914 12.918 1.00 93.56 205 PHE A C 1
ATOM 1644 O O . PHE A 1 205 ? -7.449 -5.073 13.220 1.00 93.56 205 PHE A O 1
ATOM 1651 N N . ARG A 1 206 ? -6.781 -2.992 13.800 1.00 94.75 206 ARG A N 1
ATOM 1652 C CA . ARG A 1 206 ? -6.707 -3.212 15.248 1.00 94.75 206 ARG A CA 1
ATOM 1653 C C . ARG A 1 206 ? -7.702 -2.296 15.944 1.00 94.75 206 ARG A C 1
ATOM 1655 O O . ARG A 1 206 ? -7.606 -1.077 15.812 1.00 94.75 206 ARG A O 1
ATOM 1662 N N . ILE A 1 207 ? -8.642 -2.881 16.674 1.00 95.12 207 ILE A N 1
ATOM 1663 C CA . ILE A 1 207 ? -9.685 -2.174 17.417 1.00 95.12 207 ILE A CA 1
ATOM 1664 C C . ILE A 1 207 ? -9.403 -2.364 18.903 1.00 95.12 207 ILE A C 1
ATOM 1666 O O . ILE A 1 207 ? -9.414 -3.494 19.385 1.00 95.12 207 ILE A O 1
ATOM 1670 N N . TYR A 1 208 ? -9.164 -1.268 19.619 1.00 94.12 208 TYR A N 1
ATOM 1671 C CA . TYR A 1 208 ? -9.055 -1.287 21.076 1.00 94.12 208 TYR A CA 1
ATOM 1672 C C . TYR A 1 208 ? -10.424 -1.042 21.696 1.00 94.12 208 TYR A C 1
ATOM 1674 O O . TYR A 1 208 ? -11.158 -0.166 21.237 1.00 94.12 208 TYR A O 1
ATOM 1682 N N . TYR A 1 209 ? -10.756 -1.786 22.748 1.00 95.06 209 TYR A N 1
ATOM 1683 C CA . TYR A 1 209 ? -12.003 -1.579 23.478 1.00 95.06 209 TYR A CA 1
ATOM 1684 C C . TYR A 1 209 ? -11.900 -2.062 24.922 1.00 95.06 209 TYR A C 1
ATOM 1686 O O . TYR A 1 209 ? -11.172 -3.009 25.218 1.00 95.06 209 TYR A O 1
ATOM 1694 N N . LYS A 1 210 ? -12.612 -1.405 25.846 1.00 92.38 210 LYS A N 1
ATOM 1695 C CA . LYS A 1 210 ? -12.547 -1.740 27.277 1.00 92.38 210 LYS A CA 1
ATOM 1696 C C . LYS A 1 210 ? -13.041 -3.159 27.581 1.00 92.38 210 LYS A C 1
ATOM 1698 O O . LYS A 1 210 ? -12.444 -3.802 28.447 1.00 92.38 210 LYS A O 1
ATOM 1703 N N . ASP A 1 211 ? -14.082 -3.612 26.874 1.00 93.06 211 ASP A N 1
ATOM 1704 C CA . ASP A 1 211 ? -14.720 -4.922 27.029 1.00 93.06 211 ASP A CA 1
ATOM 1705 C C . ASP A 1 211 ? -14.531 -5.773 25.767 1.00 93.06 211 ASP A C 1
ATOM 1707 O O . ASP A 1 211 ? -15.354 -5.816 24.853 1.00 93.06 211 ASP A O 1
ATOM 1711 N N . ILE A 1 212 ? -13.394 -6.459 25.702 1.00 93.94 212 ILE A N 1
ATOM 1712 C CA . ILE A 1 212 ? -13.039 -7.269 24.535 1.00 93.94 212 ILE A CA 1
ATOM 1713 C C . ILE A 1 212 ? -13.978 -8.448 24.312 1.00 93.94 212 ILE A C 1
ATOM 1715 O O . ILE A 1 212 ? -14.167 -8.842 23.163 1.00 93.94 212 ILE A O 1
ATOM 1719 N N . LYS A 1 213 ? -14.605 -8.978 25.364 1.00 92.44 213 LYS A N 1
ATOM 1720 C CA . LYS A 1 213 ? -15.531 -10.106 25.230 1.00 92.44 213 LYS A CA 1
ATOM 1721 C C . L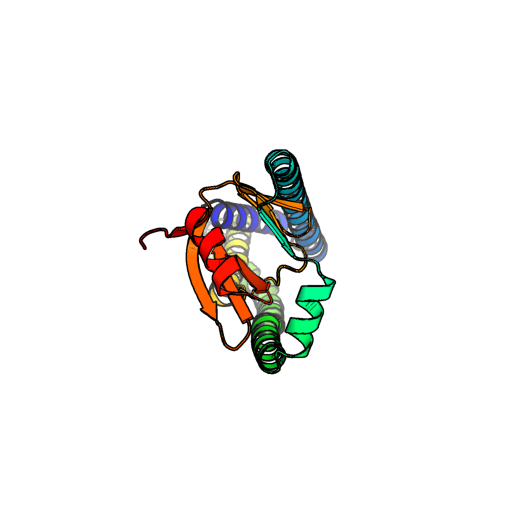YS A 1 213 ? -16.819 -9.661 24.556 1.00 92.44 213 LYS A C 1
ATOM 1723 O O . LYS A 1 213 ? -17.302 -10.345 23.655 1.00 92.44 213 LYS A O 1
ATOM 1728 N N . GLU A 1 214 ? -17.330 -8.492 24.936 1.00 93.69 214 GLU A N 1
ATOM 1729 C CA . GLU A 1 214 ? -18.464 -7.876 24.253 1.00 93.69 214 GLU A CA 1
ATOM 1730 C C . GLU A 1 214 ? -18.128 -7.612 22.778 1.00 93.69 214 GLU A C 1
ATOM 1732 O O . GLU A 1 214 ? -18.846 -8.082 21.891 1.00 93.69 214 GLU A O 1
ATOM 1737 N N . LEU A 1 215 ? -16.994 -6.954 22.503 1.00 92.56 215 LEU A N 1
ATOM 1738 C CA . LEU A 1 215 ? -16.570 -6.641 21.136 1.00 92.56 215 LEU A CA 1
ATOM 1739 C C . LEU A 1 215 ? -16.426 -7.901 20.270 1.00 92.56 215 LEU A C 1
ATOM 1741 O O . LEU A 1 215 ? -16.926 -7.932 19.145 1.00 92.56 215 LEU A O 1
ATOM 1745 N N . ASP A 1 216 ? -15.777 -8.943 20.787 1.00 93.50 216 ASP A N 1
ATOM 1746 C CA . ASP A 1 216 ? -15.602 -10.206 20.073 1.00 93.50 216 ASP A CA 1
ATOM 1747 C C . ASP A 1 216 ? -16.941 -10.901 19.793 1.00 93.50 216 ASP A C 1
ATOM 1749 O O . ASP A 1 216 ? -17.187 -11.361 18.676 1.00 93.50 216 ASP A O 1
ATOM 1753 N N . SER A 1 217 ? -17.859 -10.908 20.763 1.00 93.44 217 SER A N 1
ATOM 1754 C CA . SER A 1 217 ? -19.182 -11.524 20.602 1.00 93.44 217 SER A CA 1
ATOM 1755 C C . SER A 1 217 ? -20.017 -10.886 19.483 1.00 93.44 217 SER A C 1
ATOM 1757 O O . SER A 1 217 ? -20.844 -11.557 18.860 1.00 93.44 217 SER A O 1
ATOM 1759 N N . ILE A 1 218 ? -19.798 -9.597 19.206 1.00 92.69 218 ILE A N 1
ATOM 1760 C CA . ILE A 1 218 ? -20.477 -8.877 18.128 1.00 92.69 218 ILE A CA 1
ATOM 1761 C C . ILE A 1 218 ? -19.721 -9.042 16.811 1.00 92.69 218 ILE A C 1
ATOM 1763 O O . ILE A 1 218 ? -20.330 -9.368 15.791 1.00 92.69 218 ILE A O 1
ATOM 1767 N N . LEU A 1 219 ? -18.397 -8.859 16.812 1.00 92.06 219 LEU A N 1
ATOM 1768 C CA . LEU A 1 219 ? -17.590 -8.971 15.597 1.00 92.06 219 LEU A CA 1
ATOM 1769 C C . LEU A 1 219 ? -17.608 -10.387 15.017 1.00 92.06 219 LEU A C 1
ATOM 1771 O O . LEU A 1 219 ? -17.714 -10.533 13.803 1.00 92.06 219 LEU A O 1
ATOM 1775 N N . SER A 1 220 ? -17.588 -11.424 15.852 1.00 90.00 220 SER A N 1
ATOM 1776 C CA . SER A 1 220 ? -17.659 -12.827 15.414 1.00 90.00 220 SER A CA 1
ATOM 1777 C C . SER A 1 220 ? -18.936 -13.167 14.636 1.00 90.00 220 SER A C 1
ATOM 1779 O O . SER A 1 220 ? -18.907 -14.053 13.786 1.00 90.00 220 SER A O 1
ATOM 1781 N N . LYS A 1 221 ? -20.038 -12.436 14.858 1.00 90.38 221 LYS A N 1
ATOM 1782 C CA . LYS A 1 221 ? -21.287 -12.583 14.087 1.00 90.38 221 LYS A CA 1
ATOM 1783 C C . LYS A 1 221 ? -21.218 -11.917 12.712 1.00 90.38 221 LYS A C 1
ATOM 1785 O O . LYS A 1 221 ? -21.917 -12.334 11.793 1.00 90.38 221 LYS A O 1
ATOM 1790 N N . LEU A 1 222 ? -20.397 -10.877 12.573 1.00 88.88 222 LEU A N 1
ATOM 1791 C CA . LEU A 1 222 ? -20.260 -10.086 11.346 1.00 88.88 222 LEU A CA 1
ATOM 1792 C C . LEU A 1 222 ? -19.100 -10.561 10.466 1.00 88.88 222 LEU A C 1
ATOM 1794 O O . LEU A 1 222 ? -19.089 -10.306 9.262 1.00 88.88 222 LEU A O 1
ATOM 1798 N N . VAL A 1 223 ? -18.111 -11.222 11.061 1.00 89.94 223 VAL A N 1
ATOM 1799 C CA . VAL A 1 223 ? -16.865 -11.624 10.415 1.00 89.94 223 VAL A CA 1
ATOM 1800 C C . VAL A 1 223 ? -16.926 -13.087 9.987 1.00 89.94 223 VAL A C 1
ATOM 1802 O O . VAL A 1 223 ? -17.209 -13.980 10.779 1.00 89.94 223 VAL A O 1
ATOM 1805 N N . ARG A 1 224 ? -16.571 -13.353 8.728 1.00 89.06 224 ARG A N 1
ATOM 1806 C CA . ARG A 1 224 ? -16.428 -14.703 8.180 1.00 89.06 224 ARG A CA 1
ATOM 1807 C C . ARG A 1 224 ? -14.960 -14.973 7.877 1.00 89.06 224 ARG A C 1
ATOM 1809 O O . ARG A 1 224 ? -14.351 -14.281 7.066 1.00 89.06 224 ARG A O 1
ATOM 1816 N N . ARG A 1 225 ? -14.378 -15.997 8.506 1.00 83.50 225 ARG A N 1
ATOM 1817 C CA . ARG A 1 225 ? -13.007 -16.420 8.188 1.00 83.50 225 ARG A CA 1
ATOM 1818 C C . ARG A 1 225 ? -12.983 -17.129 6.838 1.00 83.50 225 ARG A C 1
ATOM 1820 O O . ARG A 1 225 ? -13.716 -18.099 6.635 1.00 83.50 225 ARG A O 1
ATOM 1827 N N . LEU A 1 226 ? -12.126 -16.664 5.936 1.00 78.19 226 LEU A N 1
ATOM 1828 C CA . LEU A 1 226 ? -11.799 -17.396 4.718 1.00 78.19 226 LEU A CA 1
ATOM 1829 C C . LEU A 1 226 ? -10.959 -18.616 5.113 1.00 78.19 226 LEU A C 1
ATOM 1831 O O . LEU A 1 226 ? -9.939 -18.470 5.787 1.00 78.19 226 LEU A O 1
ATOM 1835 N N . LYS A 1 227 ? -11.401 -19.821 4.731 1.00 61.19 227 LYS A N 1
ATOM 1836 C CA . LYS A 1 227 ? -10.538 -21.007 4.808 1.00 61.19 227 LYS A CA 1
ATOM 1837 C C . LYS A 1 227 ? -9.382 -20.779 3.831 1.00 61.19 227 LYS A C 1
ATOM 1839 O O . LYS A 1 227 ? -9.643 -20.496 2.662 1.00 61.19 227 LYS A O 1
ATOM 1844 N N . GLN A 1 228 ? -8.158 -20.800 4.357 1.00 50.97 228 GLN A N 1
ATOM 1845 C CA . GLN A 1 228 ? -6.927 -20.720 3.568 1.00 50.97 228 GLN A CA 1
ATOM 1846 C C . GLN A 1 228 ? -6.750 -21.973 2.717 1.00 50.97 228 GLN A C 1
ATOM 1848 O O . GLN A 1 228 ? -7.149 -23.058 3.200 1.00 50.97 228 GLN A O 1
#

Sequence (228 aa):
MRRVLITLLSILGFSAVLTFFPAEFFTVLILYFVFFFGLSIIMGLRSYRKGVVAAQEISRGRPLIEIDEKEVNKLLEKDKELINEYKRFARASFMPLLTLPIFILLATFLFPTLPPLAESGLGPVVGREAARFLSYVVVFGIFAVISMATFRPPVAPRIVRNLKVYEAGLVIDKSLGLKAPIEVTDYKINEERKFVEFKLNNQIFRIYYKDIKELDSILSKLVRRLKQ

Organism: NCBI:txid13773

pLDDT: mean 87.92, std 6.8, range [50.97, 95.19]

Mean predicted aligned error: 7.02 Å

Solvent-accessible surface area (backbone atoms only — not comparable to full-atom values): 12170 Å² total; per-residue (Å²): 110,72,68,62,51,53,51,51,53,45,34,52,51,55,16,52,51,42,50,81,38,61,89,46,51,68,61,54,53,50,50,49,51,53,51,54,52,50,51,51,51,55,54,47,52,55,52,45,52,53,18,32,53,40,20,57,62,39,64,73,49,63,76,77,47,78,44,50,46,73,62,28,51,63,52,54,77,68,40,71,61,56,58,56,51,49,51,52,49,50,55,57,62,48,52,56,60,67,44,48,64,55,54,51,53,48,46,70,48,45,66,76,46,43,31,61,50,27,29,70,71,40,12,86,78,66,36,48,61,54,20,27,26,54,30,37,38,50,55,45,45,53,52,51,50,52,46,63,73,61,60,69,82,75,71,63,66,44,74,51,43,29,40,39,34,26,84,53,22,39,29,39,67,83,38,37,28,47,58,50,72,36,68,21,75,42,79,50,77,39,78,92,80,25,32,40,35,38,25,45,91,85,42,34,42,32,40,54,44,96,55,50,68,62,52,47,66,54,45,60,76,37,45,39,76,54,84,127

InterPro domains:
  IPR009198 Uncharacterised conserved protein UCP014484, transmembrane [PF09973] (3-222)
  IPR009198 Uncharacterised conserved protein UCP014484, transmembrane [PIRSF014484] (1-228)

Secondary structure (DSSP, 8-state):
-HHHHHHHHHHHHHHHHHHH-GGGHHHHHHHHHHHHHHHHHHHHHHHHHHHHHHHHHHTTS-EEEEE-HHHHHHHHTT-HHHHHHHHHHHHHHHGGGGGHHHHHHHHHHHHHHHHHHHHHHTHHHH-HHHHHHHHHHHHHHHHHHHHHHH-------EEESSEEEETTEEEETTTEEEESSEEESEEEEETTTTEEEEEETTEEEEEE-S-HHHHHHHHHHHEEEPP-